Protein AF-A0A1G6LI74-F1 (afdb_monomer)

Secondary structure (DSSP, 8-state):
-PEEEEEEE---TTHHHHHHHHHHHHHTTEEEEEEEE-THHHHHHHHHHHHHHHHHTT-TTTTHHHHHHHHHHH-B-STT--BHHHHT--B-GGGHHHHHHHHTTTTS-HHHHHHHHHHHHHHHTHHHHHHHHHHHHHHHHHHHHHH---S-HHHHHHHHHHHHHHHHHHHHHHHHHHHTT-HHHHHHHHHHHHHHHHHHHHHH-----HHHHHHHHHHHHHHHHHHHHHHHHHHHHHHHHHHHHHHHHTTT-SB-SSPPP-

Solvent-accessible surface area (backbone atoms only — not comparable to full-atom values): 14166 Å² total; per-residue (Å²): 132,84,44,77,37,72,46,77,34,70,49,42,87,66,40,55,56,50,41,34,45,51,52,36,61,47,54,76,66,32,48,77,75,50,70,38,43,36,71,39,14,29,57,44,27,52,52,48,52,53,22,52,51,33,40,77,71,77,33,85,63,42,40,54,62,37,50,45,43,52,58,60,36,58,37,62,77,42,96,86,63,41,27,45,53,58,69,70,66,51,50,32,84,76,32,38,69,57,51,52,28,62,57,52,28,60,99,45,58,75,69,55,15,52,51,33,34,52,54,33,51,49,67,73,37,46,66,61,52,51,51,47,52,53,53,54,20,59,68,39,36,64,65,44,48,78,61,46,85,62,99,46,75,66,56,51,52,53,50,24,42,48,49,53,50,50,54,51,52,42,53,52,50,17,55,51,28,40,76,68,68,37,50,68,60,14,50,50,40,61,56,46,49,57,52,53,50,40,52,51,51,53,75,64,35,93,74,82,57,62,68,58,52,48,50,53,39,53,48,55,50,51,54,51,52,55,50,50,53,49,52,52,50,49,52,52,49,51,50,52,53,50,46,51,52,26,19,61,76,42,81,72,34,66,42,61,89,59,76,81,83,127

Foldseek 3Di:
DAAEDAEEEEDDPCSLLPLLQVLLVVLVRHQYDHFYYDDSSRVSSVLSVQLSVCCVVPNVCSSVCSNCVNVQQQDQDDPVSDGVVRVLQAFDPLCVLVCQLQCQLPPDDPLSSVVSNVVSLCVVCVVLVVVLLQVQLVVCLVLCCVLAVDPDPVVSSVVSSVLLVLLVVLQVVLVSCVVVVVPVVSVVSVVVSLVVQLVVSVVRHPDPPPVVSSVSSCVSNVSSVVSVVVSVVVSVVCSVVSNVVSCVVQVNDRGNNDDPDD

Sequence (262 aa):
MVEYCDLVMKGGITSGVIYPKLIARLASKYQFKNIGGTSAGAIAASACAAAQYGVHHGNPQAFDTLTKLPDLLSEKITADHRSKLFTLFQPAPSVRRHFAVLVSMLNKDPREAVQAVLGGLIRMYKTSVGIGILLGSLLLYPFIDALLPIAGEWKHVAISVGLVLLITGMTVLSVRSFARGKTVLALLLATALPLLVFTALIAATADSSFLRLGAYTVGTIAVTLLYQAAVCTAIVGFFARSLLRGLHGNHYGLCSGRTPDD

Organism: NCBI:txid187868

Mean predicted aligned error: 8.42 Å

pLDDT: mean 86.73, std 9.13, range [43.16, 97.19]

InterPro domains:
  IPR002641 Patatin-like phospholipase domain [PF01734] (7-54)
  IPR002641 Patatin-like phospholipase domain [PS51635] (7-154)

Structure (mmCIF, N/CA/C/O backbone):
data_AF-A0A1G6LI74-F1
#
_entry.id   AF-A0A1G6LI74-F1
#
loop_
_atom_site.group_PDB
_atom_site.id
_atom_site.type_symbol
_atom_site.label_atom_id
_atom_site.label_alt_id
_atom_site.label_comp_id
_atom_site.label_asym_id
_atom_site.label_entity_id
_atom_site.label_seq_id
_atom_site.pdbx_PDB_ins_code
_atom_site.Cartn_x
_atom_site.Cartn_y
_atom_site.Cartn_z
_atom_site.occupancy
_atom_site.B_iso_or_equiv
_atom_site.auth_seq_id
_atom_site.auth_comp_id
_atom_site.auth_asym_id
_atom_site.auth_atom_id
_atom_site.pdbx_PDB_model_num
ATOM 1 N N . MET A 1 1 ? -23.711 2.253 51.323 1.00 57.75 1 MET A N 1
ATOM 2 C CA . MET A 1 1 ? -24.780 2.522 50.338 1.00 57.75 1 MET A CA 1
ATOM 3 C C . MET A 1 1 ? -24.145 2.383 48.968 1.00 57.75 1 MET A C 1
ATOM 5 O O . MET A 1 1 ? -23.041 2.885 48.810 1.00 57.75 1 MET A O 1
ATOM 9 N N . VAL A 1 2 ? -24.746 1.646 48.036 1.00 75.75 2 VAL A N 1
ATOM 10 C CA . VAL A 1 2 ? -24.197 1.559 46.675 1.00 75.75 2 VAL A CA 1
ATOM 11 C C . VAL A 1 2 ? -24.664 2.793 45.908 1.00 75.75 2 VAL A C 1
ATOM 13 O O . VAL A 1 2 ? -25.863 3.059 45.867 1.00 75.75 2 VAL A O 1
ATOM 16 N N . GLU A 1 3 ? -23.731 3.569 45.363 1.00 92.88 3 GLU A N 1
ATOM 17 C CA . GLU A 1 3 ? -24.052 4.761 44.575 1.00 92.88 3 GLU A CA 1
ATOM 18 C C . GLU A 1 3 ? -24.424 4.358 43.145 1.00 92.88 3 GLU A C 1
ATOM 20 O O . GLU A 1 3 ? -23.740 3.547 42.512 1.00 92.88 3 GLU A O 1
ATOM 25 N N . TYR A 1 4 ? -25.517 4.922 42.632 1.00 94.94 4 TYR A N 1
ATOM 26 C CA . TYR A 1 4 ? -25.918 4.720 41.243 1.00 94.94 4 TYR A CA 1
ATOM 27 C C . TYR A 1 4 ? -25.169 5.678 40.317 1.00 94.94 4 TYR A C 1
ATOM 29 O O . TYR A 1 4 ? -24.955 6.841 40.657 1.00 94.94 4 TYR A O 1
ATOM 37 N N . CYS A 1 5 ? -24.800 5.194 39.133 1.00 95.81 5 CYS A N 1
ATOM 38 C CA . CYS A 1 5 ? -24.129 5.978 38.102 1.00 95.81 5 CYS A CA 1
ATOM 39 C C . CYS A 1 5 ? -24.854 5.846 36.761 1.00 95.81 5 CYS A C 1
ATOM 41 O O . CYS A 1 5 ? -25.164 4.741 36.309 1.00 95.81 5 CYS A O 1
ATOM 43 N N . ASP A 1 6 ? -25.061 6.986 36.110 1.00 96.44 6 ASP A N 1
ATOM 44 C CA . ASP A 1 6 ? -25.512 7.048 34.728 1.00 96.44 6 ASP A CA 1
ATOM 45 C C . ASP A 1 6 ? -24.300 7.272 33.819 1.00 96.44 6 ASP A C 1
ATOM 47 O O . ASP A 1 6 ? -23.533 8.221 34.002 1.00 96.44 6 ASP A O 1
ATOM 51 N N . LEU A 1 7 ? -24.105 6.378 32.849 1.00 95.81 7 LEU A N 1
ATOM 52 C CA . LEU A 1 7 ? -22.911 6.329 32.010 1.00 95.81 7 LEU A CA 1
ATOM 53 C C . LEU A 1 7 ? -23.265 6.568 30.539 1.00 95.81 7 LEU A C 1
ATOM 55 O O . LEU A 1 7 ? -23.911 5.739 29.900 1.00 95.81 7 LEU A O 1
ATOM 59 N N . VAL A 1 8 ? -22.769 7.672 29.976 1.00 95.06 8 VAL A N 1
ATOM 60 C CA . VAL A 1 8 ? -22.919 8.009 28.552 1.00 95.06 8 VAL A CA 1
ATOM 61 C C . VAL A 1 8 ? -21.556 7.998 27.860 1.00 95.06 8 VAL A C 1
ATOM 63 O O . VAL A 1 8 ? -20.632 8.699 28.268 1.00 95.06 8 VAL A O 1
ATOM 66 N N . MET A 1 9 ? -21.426 7.211 26.790 1.00 94.38 9 MET A N 1
ATOM 67 C CA . MET A 1 9 ? -20.162 6.959 26.092 1.00 94.38 9 MET A CA 1
ATOM 68 C C . MET A 1 9 ? -20.200 7.405 24.627 1.00 94.38 9 MET A C 1
ATOM 70 O O . MET A 1 9 ? -20.904 6.838 23.789 1.00 94.38 9 MET A O 1
ATOM 74 N N . LYS A 1 10 ? -19.386 8.405 24.282 1.00 93.19 10 LYS A N 1
ATOM 75 C CA . LYS A 1 10 ? -19.270 8.896 22.904 1.00 93.19 10 LYS A CA 1
ATOM 76 C C . LYS A 1 10 ? -18.465 7.929 22.027 1.00 93.19 10 LYS A C 1
ATOM 78 O O . LYS A 1 10 ? -17.418 7.417 22.413 1.00 93.19 10 LYS A O 1
ATOM 83 N N . GLY A 1 11 ? -18.909 7.742 20.793 1.00 87.31 11 GLY A N 1
ATOM 84 C CA . GLY A 1 11 ? -18.149 7.022 19.780 1.00 87.31 11 GLY A CA 1
ATOM 85 C C . GLY A 1 11 ? -16.802 7.666 19.462 1.00 87.31 11 GLY A C 1
ATOM 86 O O . GLY A 1 11 ? -16.686 8.885 19.336 1.00 87.31 11 GLY A O 1
ATOM 87 N N . GLY A 1 12 ? -15.790 6.822 19.293 1.00 83.69 12 GLY A N 1
ATOM 88 C CA . GLY A 1 12 ? -14.452 7.199 18.856 1.00 83.69 12 GLY A CA 1
ATOM 89 C C . GLY A 1 12 ? -13.622 5.953 18.564 1.00 83.69 12 GLY A C 1
ATOM 90 O O . GLY A 1 12 ? -13.891 4.887 19.117 1.00 83.69 12 GLY A O 1
ATOM 91 N N . ILE A 1 13 ? -12.621 6.081 17.688 1.00 76.44 13 ILE A N 1
ATOM 92 C CA . ILE A 1 13 ? -11.781 4.951 17.251 1.00 76.44 13 ILE A CA 1
ATOM 93 C C . ILE A 1 13 ? -11.057 4.326 18.451 1.00 76.44 13 ILE A C 1
ATOM 95 O O . ILE A 1 13 ? -11.101 3.117 18.655 1.00 76.44 13 ILE A O 1
ATOM 99 N N . THR A 1 14 ? -10.435 5.155 19.288 1.00 78.25 14 THR A N 1
ATOM 100 C CA . THR A 1 14 ? -9.721 4.707 20.493 1.00 78.25 14 THR A CA 1
ATOM 101 C C . THR A 1 14 ? -10.671 4.320 21.625 1.00 78.25 14 THR A C 1
ATOM 103 O O . THR A 1 14 ? -10.335 3.473 22.452 1.00 78.25 14 THR A O 1
ATOM 106 N N . SER A 1 15 ? -11.885 4.877 21.640 1.00 81.00 15 SER A N 1
ATOM 107 C CA . SER A 1 15 ? -12.878 4.643 22.687 1.00 81.00 15 SER A CA 1
ATOM 108 C C . SER A 1 15 ? -13.276 3.171 22.821 1.00 81.00 15 SER A C 1
ATOM 110 O O . SER A 1 15 ? -13.468 2.693 23.937 1.00 81.00 15 SER A O 1
ATOM 112 N N . GLY A 1 16 ? -13.322 2.425 21.709 1.00 76.00 16 GLY A N 1
ATOM 113 C CA . GLY A 1 16 ? -13.643 0.991 21.718 1.00 76.00 16 GLY A CA 1
ATOM 114 C C . GLY A 1 16 ? -12.647 0.124 22.501 1.00 76.00 16 GLY A C 1
ATOM 115 O O . GLY A 1 16 ? -13.018 -0.939 22.988 1.00 76.00 16 GLY A O 1
ATOM 116 N N . VAL A 1 17 ? -11.404 0.589 22.671 1.00 80.94 17 VAL A N 1
ATOM 117 C CA . VAL A 1 17 ? -10.361 -0.115 23.440 1.00 80.94 17 VAL A CA 1
ATOM 118 C C . VAL A 1 17 ? -10.323 0.353 24.897 1.00 80.94 17 VAL A C 1
ATOM 120 O O . VAL A 1 17 ? -10.047 -0.438 25.796 1.00 80.94 17 VAL A O 1
ATOM 123 N N . ILE A 1 18 ? -10.610 1.632 25.148 1.00 87.75 18 ILE A N 1
ATOM 124 C CA . ILE A 1 18 ? -10.503 2.234 26.485 1.00 87.75 18 ILE A CA 1
ATOM 125 C C . ILE A 1 18 ? -11.730 1.935 27.354 1.00 87.75 18 ILE A C 1
ATOM 127 O O . ILE A 1 18 ? -11.586 1.658 28.548 1.00 87.75 18 ILE A O 1
ATOM 131 N N . TYR A 1 19 ? -12.935 1.962 26.776 1.00 92.75 19 TYR A N 1
ATOM 132 C CA . TYR A 1 19 ? -14.168 1.819 27.548 1.00 92.75 19 TYR A CA 1
ATOM 133 C C . TYR A 1 19 ? -14.297 0.517 28.340 1.00 92.75 19 TYR A C 1
ATOM 135 O O . TYR A 1 19 ? -14.718 0.615 29.489 1.00 92.75 19 TYR A O 1
ATOM 143 N N . PRO A 1 20 ? -13.893 -0.668 27.846 1.00 91.81 20 PRO A N 1
ATOM 144 C CA . PRO A 1 20 ? -14.002 -1.898 28.632 1.00 91.81 20 PRO A CA 1
ATOM 145 C C . PRO A 1 20 ? -13.295 -1.823 30.000 1.00 91.81 20 PRO A C 1
ATOM 147 O O . PRO A 1 20 ? -13.898 -2.154 31.022 1.00 91.81 20 PRO A O 1
ATOM 150 N N . LYS A 1 21 ? -12.060 -1.295 30.052 1.00 92.12 21 LYS A N 1
ATOM 151 C CA . LYS A 1 21 ? -11.313 -1.110 31.314 1.00 92.12 21 LYS A CA 1
ATOM 152 C C . LYS A 1 21 ? -11.899 0.013 32.177 1.00 92.12 21 LYS A C 1
ATOM 154 O O . LYS A 1 21 ? -11.950 -0.126 33.398 1.00 92.12 21 LYS A O 1
ATOM 159 N N . LEU A 1 22 ? -12.371 1.103 31.563 1.00 93.62 22 LEU A N 1
ATOM 160 C CA . LEU A 1 22 ? -13.034 2.197 32.284 1.00 93.62 22 LEU A CA 1
ATOM 161 C C . LEU A 1 22 ? -14.321 1.721 32.971 1.00 93.62 22 LEU A C 1
ATOM 163 O O . LEU A 1 22 ? -14.511 1.985 34.156 1.00 93.62 22 LEU A O 1
ATOM 167 N N . ILE A 1 23 ? -15.173 0.998 32.240 1.00 95.25 23 ILE A N 1
ATOM 168 C CA . ILE A 1 23 ? -16.426 0.433 32.745 1.00 95.25 23 ILE A CA 1
ATOM 169 C C . ILE A 1 23 ? -16.140 -0.461 33.951 1.00 95.25 23 ILE A C 1
ATOM 171 O O . ILE A 1 2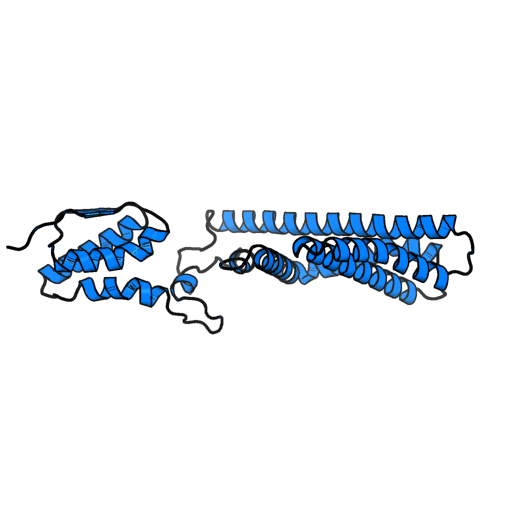3 ? -16.731 -0.254 35.007 1.00 95.25 23 ILE A O 1
ATOM 175 N N . ALA A 1 24 ? -15.196 -1.400 33.831 1.00 93.69 24 ALA A N 1
ATOM 176 C CA . ALA A 1 24 ? -14.870 -2.309 34.927 1.00 93.69 24 ALA A CA 1
ATOM 177 C C . ALA A 1 24 ? -14.325 -1.570 36.163 1.00 93.69 24 ALA A C 1
ATOM 179 O O . ALA A 1 24 ? -14.647 -1.919 37.299 1.00 93.69 24 ALA A O 1
ATOM 180 N N . ARG A 1 25 ? -13.542 -0.500 35.962 1.00 94.00 25 ARG A N 1
ATOM 181 C CA . ARG A 1 25 ? -13.048 0.336 37.065 1.00 94.00 25 ARG A CA 1
ATOM 182 C C . ARG A 1 25 ? -14.164 1.117 37.757 1.00 94.00 25 ARG A C 1
ATOM 184 O O . ARG A 1 25 ? -14.123 1.274 38.972 1.00 94.00 25 ARG A O 1
ATOM 191 N N . LEU A 1 26 ? -15.132 1.625 37.002 1.00 94.56 26 LEU A N 1
ATOM 192 C CA . LEU A 1 26 ? -16.287 2.333 37.553 1.00 94.56 26 LEU A CA 1
ATOM 193 C C . LEU A 1 26 ? -17.249 1.368 38.266 1.00 94.56 26 LEU A C 1
ATOM 195 O O . LEU A 1 26 ? -17.749 1.703 39.339 1.00 94.56 26 LEU A O 1
ATOM 199 N N . ALA A 1 27 ? -17.413 0.148 37.747 1.00 94.19 27 ALA A N 1
ATOM 200 C CA . ALA A 1 27 ? -18.225 -0.908 38.356 1.00 94.19 27 ALA A CA 1
ATOM 201 C C . ALA A 1 27 ? -17.744 -1.310 39.763 1.00 94.19 27 ALA A C 1
ATOM 203 O O . ALA A 1 27 ? -18.529 -1.795 40.571 1.00 94.19 27 ALA A O 1
ATOM 204 N N . SER A 1 28 ? -16.467 -1.074 40.098 1.00 91.75 28 SER A N 1
ATOM 205 C CA . SER A 1 28 ? -15.948 -1.346 41.447 1.00 91.75 28 SER A CA 1
ATOM 206 C C . SER A 1 28 ? -16.442 -0.352 42.508 1.00 91.75 28 SER A C 1
ATOM 208 O O . SER A 1 28 ? -16.129 -0.521 43.684 1.00 91.75 28 SER A O 1
ATOM 210 N N . LYS A 1 29 ? -17.111 0.733 42.101 1.00 92.88 29 LYS A N 1
ATOM 211 C CA . LYS A 1 29 ? -17.611 1.793 42.992 1.00 92.88 29 LYS A CA 1
ATOM 212 C C . LYS A 1 29 ? -19.100 2.070 42.809 1.00 92.88 29 LYS A C 1
ATOM 214 O O . LYS A 1 29 ? -19.764 2.414 43.782 1.00 92.88 29 LYS A O 1
ATOM 219 N N . TYR A 1 30 ? -19.605 1.918 41.588 1.00 94.12 30 TYR A N 1
ATOM 220 C CA . TYR A 1 30 ? -20.956 2.307 41.211 1.00 94.12 30 TYR A CA 1
ATOM 221 C C . TYR A 1 30 ? -21.758 1.129 40.665 1.00 94.12 30 TYR A C 1
ATOM 223 O O . TYR A 1 30 ? -21.207 0.248 40.007 1.00 94.12 30 TYR A O 1
ATOM 231 N N . GLN A 1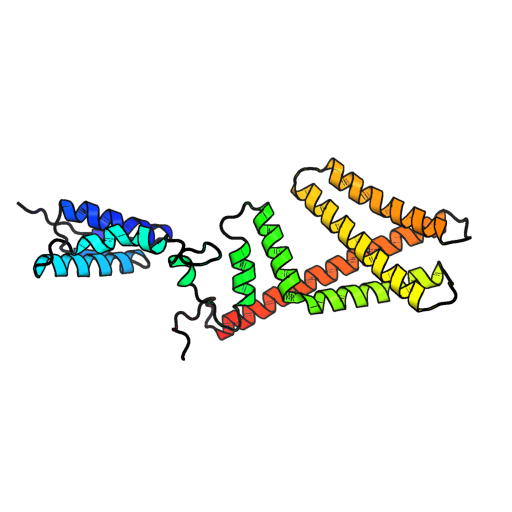 31 ? -23.075 1.167 40.869 1.00 93.94 31 GLN A N 1
ATOM 232 C CA . GLN A 1 31 ? -24.018 0.369 40.083 1.00 93.94 31 GLN A CA 1
ATOM 233 C C . GLN A 1 31 ? -24.576 1.212 38.943 1.00 93.94 31 GLN A C 1
ATOM 235 O O . GLN A 1 31 ? -25.101 2.306 39.164 1.00 93.94 31 GLN A O 1
ATOM 240 N N . PHE A 1 32 ? -24.472 0.712 37.717 1.00 96.19 32 PHE A N 1
ATOM 241 C CA . PHE A 1 32 ? -24.974 1.446 36.564 1.00 96.19 32 PHE A CA 1
ATOM 242 C C . PHE A 1 32 ? -26.492 1.334 36.455 1.00 96.19 32 PHE A C 1
ATOM 244 O O . PHE A 1 32 ? -27.043 0.240 36.583 1.00 96.19 32 PHE A O 1
ATOM 251 N N . LYS A 1 33 ? -27.162 2.461 36.195 1.00 93.56 33 LYS A N 1
ATOM 252 C CA . LYS A 1 33 ? -28.623 2.512 36.041 1.00 93.56 33 LYS A CA 1
ATOM 253 C C . LYS A 1 33 ? -29.027 2.890 34.622 1.00 93.56 33 LYS A C 1
ATOM 255 O O . LYS A 1 33 ? -29.657 2.083 33.944 1.00 93.56 33 LYS A O 1
ATOM 260 N N . ASN A 1 34 ? -28.626 4.071 34.153 1.00 96.12 34 ASN A N 1
ATOM 261 C CA . ASN A 1 34 ? -28.847 4.484 32.769 1.00 96.12 34 ASN A CA 1
ATOM 262 C C . ASN A 1 34 ? -27.533 4.394 31.984 1.00 96.12 34 ASN A C 1
ATOM 264 O O . ASN A 1 34 ? -26.533 5.003 32.358 1.00 96.12 34 ASN A O 1
ATOM 268 N N . ILE A 1 35 ? -27.523 3.627 30.891 1.00 97.19 35 ILE A N 1
ATOM 269 C CA . ILE A 1 35 ? -26.323 3.383 30.082 1.00 97.19 35 ILE A CA 1
ATOM 270 C C . ILE A 1 35 ? -26.631 3.750 28.632 1.00 97.19 35 ILE A C 1
ATOM 272 O O . ILE A 1 35 ? -27.572 3.226 28.040 1.00 97.19 35 ILE A O 1
ATOM 276 N N . GLY A 1 36 ? -25.828 4.634 28.047 1.00 95.56 36 GLY A N 1
ATOM 277 C CA . GLY A 1 36 ? -25.988 5.072 26.664 1.00 95.56 36 GLY A CA 1
ATOM 278 C C . GLY A 1 36 ? -24.657 5.163 25.932 1.00 95.56 36 GLY A C 1
ATOM 279 O O . GLY A 1 36 ? -23.608 5.399 26.532 1.00 95.56 36 GLY A O 1
ATOM 280 N N . GLY A 1 37 ? -24.683 5.016 24.610 1.00 94.69 37 GLY A N 1
ATOM 281 C CA . GLY A 1 37 ? -23.498 5.281 23.808 1.00 94.69 37 GLY A CA 1
ATOM 282 C C . GLY A 1 37 ? -23.749 5.380 22.312 1.00 94.69 37 GLY A C 1
ATOM 283 O O . GLY A 1 37 ? -24.809 5.007 21.820 1.00 94.69 37 GLY A O 1
ATOM 284 N N . THR A 1 38 ? -22.757 5.897 21.583 1.00 93.94 38 THR A N 1
ATOM 285 C CA . THR A 1 38 ? -22.814 6.083 20.122 1.00 93.94 38 THR A CA 1
ATOM 286 C C . THR A 1 38 ? -21.659 5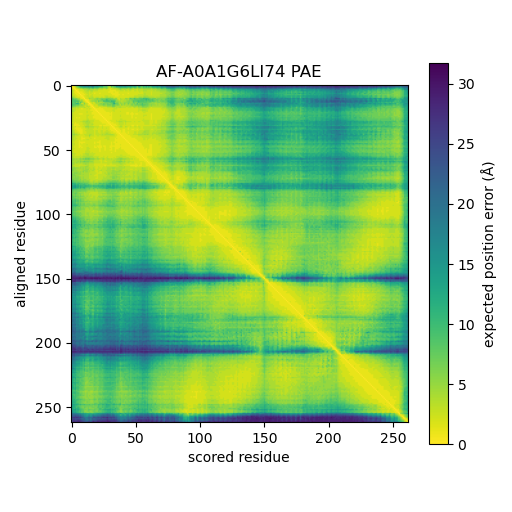.357 19.425 1.00 93.94 38 THR A C 1
ATOM 288 O O . THR A 1 38 ? -20.541 5.348 19.932 1.00 93.94 38 THR A O 1
ATOM 291 N N . SER A 1 39 ? -21.893 4.730 18.263 1.00 90.50 39 SER A N 1
ATOM 292 C CA . SER A 1 39 ? -20.867 3.986 17.494 1.00 90.50 39 SER A CA 1
ATOM 293 C C . SER A 1 39 ? -20.068 2.992 18.371 1.00 90.50 39 SER A C 1
ATOM 295 O O . SER A 1 39 ? -20.674 2.145 19.021 1.00 90.50 39 SER A O 1
ATOM 297 N N . ALA A 1 40 ? -18.736 3.097 18.468 1.00 88.06 40 ALA A N 1
ATOM 298 C CA . ALA A 1 40 ? -17.919 2.261 19.360 1.00 88.06 40 ALA A CA 1
ATOM 299 C C . ALA A 1 40 ? -18.342 2.348 20.844 1.00 88.06 40 ALA A C 1
ATOM 301 O O . ALA A 1 40 ? -18.239 1.371 21.583 1.00 88.06 40 ALA A O 1
ATOM 302 N N . GLY A 1 41 ? -18.869 3.499 21.273 1.00 90.56 41 GLY A N 1
ATOM 303 C CA . GLY A 1 41 ? -19.452 3.677 22.601 1.00 90.56 41 GLY A CA 1
ATOM 304 C C . GLY A 1 41 ? -20.764 2.917 22.790 1.00 90.56 41 GLY A C 1
ATOM 305 O O . GLY A 1 41 ? -21.038 2.481 23.899 1.00 90.56 41 GLY A O 1
ATOM 306 N N . ALA A 1 42 ? -21.548 2.687 21.729 1.00 92.62 42 ALA A N 1
ATOM 307 C CA . ALA A 1 42 ? -22.767 1.874 21.796 1.00 92.62 42 ALA A CA 1
ATOM 308 C C . ALA A 1 42 ? -22.446 0.387 22.021 1.00 92.62 42 ALA A C 1
ATOM 310 O O . ALA A 1 42 ? -23.130 -0.292 22.787 1.00 92.62 42 ALA A O 1
ATOM 311 N N . ILE A 1 43 ? -21.361 -0.104 21.411 1.00 89.75 43 ILE A N 1
ATOM 312 C CA . ILE A 1 43 ? -20.848 -1.462 21.649 1.00 89.75 43 ILE A CA 1
ATOM 313 C C . ILE A 1 43 ? -20.441 -1.605 23.122 1.00 89.75 43 ILE A C 1
ATOM 315 O O . ILE A 1 43 ? -20.883 -2.529 23.803 1.00 89.75 43 ILE A O 1
ATOM 319 N N . ALA A 1 44 ? -19.661 -0.649 23.637 1.00 92.31 44 ALA A N 1
ATOM 320 C CA . ALA A 1 44 ? -19.254 -0.635 25.040 1.00 92.31 44 ALA A CA 1
ATOM 321 C C . ALA A 1 44 ? -20.447 -0.492 26.006 1.00 92.31 44 ALA A C 1
ATOM 323 O O . ALA A 1 44 ? -20.482 -1.168 27.030 1.00 92.31 44 ALA A O 1
ATOM 324 N N . ALA A 1 45 ? -21.442 0.336 25.667 1.00 94.75 45 ALA A N 1
ATOM 325 C CA . ALA A 1 45 ? -22.682 0.504 26.429 1.00 94.75 45 ALA A CA 1
ATOM 326 C C . ALA A 1 45 ? -23.473 -0.801 26.520 1.00 94.75 45 ALA A C 1
ATOM 328 O O . ALA A 1 45 ? -23.881 -1.194 27.609 1.00 94.75 45 ALA A O 1
ATOM 329 N N . SER A 1 46 ? -23.620 -1.507 25.398 1.00 94.31 46 SER A N 1
ATOM 330 C CA . SER A 1 46 ? -24.305 -2.804 25.348 1.00 94.31 46 SER A CA 1
ATOM 331 C C . SER A 1 46 ? -23.596 -3.836 26.227 1.00 94.31 46 SER A C 1
ATOM 333 O O . SER A 1 46 ? -24.232 -4.547 27.002 1.00 94.31 46 SER A O 1
ATOM 335 N N . ALA A 1 47 ? -22.262 -3.871 26.166 1.00 93.50 47 ALA A N 1
ATOM 336 C CA . ALA A 1 47 ? -21.455 -4.773 26.977 1.00 93.50 47 ALA A CA 1
ATOM 337 C C . ALA A 1 47 ? -21.516 -4.421 28.480 1.00 93.50 47 ALA A C 1
ATOM 339 O O . ALA A 1 47 ? -21.621 -5.316 29.317 1.00 93.50 47 ALA A O 1
ATOM 340 N N . CYS A 1 48 ? -21.522 -3.126 28.822 1.00 95.38 48 CYS A N 1
ATOM 341 C CA . CYS A 1 48 ? -21.730 -2.628 30.185 1.00 95.38 48 CYS A CA 1
ATOM 342 C C . CYS A 1 48 ? -23.099 -3.047 30.738 1.00 95.38 48 CYS A C 1
ATOM 344 O O . CYS A 1 48 ? -23.178 -3.587 31.838 1.00 95.38 48 CYS A O 1
ATOM 346 N N . ALA A 1 49 ? -24.167 -2.855 29.957 1.00 95.75 49 ALA A N 1
ATOM 347 C CA . ALA A 1 49 ? -25.523 -3.221 30.350 1.00 95.75 49 ALA A CA 1
ATOM 348 C C . ALA A 1 49 ? -25.662 -4.732 30.576 1.00 95.75 49 ALA A C 1
ATOM 350 O O . ALA A 1 49 ? -26.231 -5.150 31.583 1.00 95.75 49 ALA A O 1
ATOM 351 N N . ALA A 1 50 ? -25.078 -5.552 29.696 1.00 95.31 50 ALA A N 1
ATOM 352 C CA . ALA A 1 50 ? -25.049 -7.003 29.863 1.00 95.31 50 ALA A CA 1
ATOM 353 C C . ALA A 1 50 ? -24.291 -7.430 31.135 1.00 95.31 50 ALA A C 1
ATOM 355 O O . ALA A 1 50 ? -24.761 -8.297 31.872 1.00 95.31 50 ALA A O 1
ATOM 356 N N . ALA A 1 51 ? -23.150 -6.798 31.430 1.00 95.56 51 ALA A N 1
ATOM 357 C CA . ALA A 1 51 ? -22.390 -7.076 32.647 1.00 95.56 51 ALA A CA 1
ATOM 358 C C . ALA A 1 51 ? -23.156 -6.653 33.914 1.00 95.56 51 ALA A C 1
ATOM 360 O O . ALA A 1 51 ? -23.272 -7.441 34.851 1.00 95.56 51 ALA A O 1
ATOM 361 N N . GLN A 1 52 ? -23.752 -5.456 33.924 1.00 95.62 52 GLN A N 1
ATOM 362 C CA . GLN A 1 52 ? -24.576 -4.974 35.037 1.00 95.62 52 GLN A CA 1
ATOM 363 C C . GLN A 1 52 ? -25.788 -5.885 35.274 1.00 95.62 52 GLN A C 1
ATOM 365 O O . GLN A 1 52 ? -26.088 -6.234 36.416 1.00 95.62 52 GLN A O 1
ATOM 370 N N . TYR A 1 53 ? -26.448 -6.328 34.201 1.00 95.25 53 TYR A N 1
ATOM 371 C CA . TYR A 1 53 ? -27.521 -7.315 34.275 1.00 95.25 53 TYR A CA 1
ATOM 372 C C . TYR A 1 53 ? -27.033 -8.620 34.917 1.00 95.25 53 TYR A C 1
ATOM 374 O O . TYR A 1 53 ? -27.682 -9.124 35.832 1.00 95.25 53 TYR A O 1
ATOM 382 N N . GLY A 1 54 ? -25.862 -9.124 34.515 1.00 94.62 54 GLY A N 1
ATOM 383 C CA . GLY A 1 54 ? -25.239 -10.302 35.122 1.00 94.62 54 GLY A CA 1
ATOM 384 C C . GLY A 1 54 ? -24.997 -10.150 36.626 1.00 94.62 54 GLY A C 1
ATOM 385 O O . GLY A 1 54 ? -25.328 -11.060 37.385 1.00 94.62 54 GLY A O 1
ATOM 386 N N . VAL A 1 55 ? -24.511 -8.987 37.075 1.00 93.56 55 VAL A N 1
ATOM 387 C CA . VAL A 1 55 ? -24.345 -8.690 38.511 1.00 93.56 55 VAL A CA 1
ATOM 388 C C . VAL A 1 55 ? -25.679 -8.768 39.252 1.00 93.56 55 VAL A C 1
ATOM 390 O O . VAL A 1 55 ? -25.753 -9.405 40.303 1.00 93.56 55 VAL A O 1
ATOM 393 N N . HIS A 1 56 ? -26.749 -8.198 38.691 1.00 92.81 56 HIS A N 1
ATOM 394 C CA . HIS A 1 56 ? -28.086 -8.274 39.293 1.00 92.81 56 HIS A CA 1
ATOM 395 C C . HIS A 1 56 ? -28.664 -9.695 39.346 1.00 92.81 56 HIS A C 1
ATOM 397 O O . HIS A 1 56 ? -29.526 -9.961 40.178 1.00 92.81 56 HIS A O 1
ATOM 403 N N . HIS A 1 57 ? -28.173 -10.608 38.505 1.00 95.44 57 HIS A N 1
ATOM 404 C CA . HIS A 1 57 ? -28.628 -11.999 38.426 1.00 95.44 57 HIS A CA 1
ATOM 405 C C . HIS A 1 57 ? -27.626 -12.988 39.046 1.00 95.44 57 HIS A C 1
ATOM 407 O O . HIS A 1 57 ? -27.628 -14.171 38.715 1.00 95.44 57 HIS A O 1
ATOM 413 N N . GLY A 1 58 ? -26.772 -12.519 39.962 1.00 94.06 58 GLY A N 1
ATOM 414 C CA . GLY A 1 58 ? -25.918 -13.384 40.782 1.00 94.06 58 GLY A CA 1
ATOM 415 C C . GLY A 1 58 ? -24.529 -13.680 40.210 1.00 94.06 58 GLY A C 1
ATOM 416 O O . GLY A 1 58 ? -23.828 -14.525 40.761 1.00 94.06 58 GLY A O 1
ATOM 417 N N . ASN A 1 59 ? -24.094 -12.985 39.153 1.00 93.88 59 ASN A N 1
ATOM 418 C CA . ASN A 1 59 ? -22.719 -13.057 38.652 1.00 93.88 59 ASN A CA 1
ATOM 419 C C . ASN A 1 59 ? -21.910 -11.807 39.064 1.00 93.88 59 ASN A C 1
ATOM 421 O O . ASN A 1 59 ? -21.837 -10.845 38.293 1.00 93.88 59 ASN A O 1
ATOM 425 N N . PRO A 1 60 ? -21.254 -11.799 40.241 1.00 89.12 60 PRO A N 1
ATOM 426 C CA . PRO A 1 60 ? -20.496 -10.638 40.713 1.00 89.12 60 PRO A CA 1
ATOM 427 C C . PRO A 1 60 ? -19.263 -10.318 39.850 1.00 89.12 60 PRO A C 1
ATOM 429 O O . PRO A 1 60 ? -18.760 -9.201 39.901 1.00 89.12 60 PRO A O 1
ATOM 432 N N . GLN A 1 61 ? -18.790 -11.272 39.041 1.00 91.62 61 GLN A N 1
ATOM 433 C CA . GLN A 1 61 ? -17.610 -11.141 38.176 1.00 91.62 61 GLN A CA 1
ATOM 434 C C . GLN A 1 61 ? -17.970 -10.786 36.725 1.00 91.62 61 GLN A C 1
ATOM 436 O O . GLN A 1 61 ? -17.119 -10.842 35.839 1.00 91.62 61 GLN A O 1
ATOM 441 N N . ALA A 1 62 ? -19.219 -10.403 36.440 1.00 92.81 62 ALA A N 1
ATOM 442 C CA . ALA A 1 62 ? -19.674 -10.152 35.071 1.00 92.81 62 ALA A CA 1
ATOM 443 C C . ALA A 1 62 ? -18.856 -9.070 34.325 1.00 92.81 62 ALA A C 1
ATOM 445 O O . ALA A 1 62 ? -18.754 -9.105 33.098 1.00 92.81 62 ALA A O 1
ATOM 446 N N . PHE A 1 63 ? -18.222 -8.144 35.053 1.00 93.81 63 PHE A N 1
ATOM 447 C CA . PHE A 1 63 ? -17.343 -7.115 34.488 1.00 93.81 63 PHE A CA 1
ATOM 448 C C . PHE A 1 63 ? -15.912 -7.600 34.181 1.00 93.81 63 PHE A C 1
ATOM 450 O O . PHE A 1 63 ? -15.212 -6.951 33.402 1.00 93.81 63 PHE A O 1
ATOM 457 N N . ASP A 1 64 ? -15.471 -8.745 34.711 1.00 91.56 64 ASP A N 1
ATOM 458 C CA . ASP A 1 64 ? -14.091 -9.233 34.549 1.00 91.56 64 ASP A CA 1
ATOM 459 C C . ASP A 1 64 ? -13.746 -9.528 33.086 1.00 91.56 64 ASP A C 1
ATOM 461 O O . ASP A 1 64 ? -12.624 -9.278 32.634 1.00 91.56 64 ASP A O 1
ATOM 465 N N . THR A 1 65 ? -14.721 -10.011 32.314 1.00 85.12 65 THR A N 1
ATOM 466 C CA . THR A 1 65 ? -14.563 -10.236 30.872 1.00 85.12 65 THR A CA 1
ATOM 467 C C . THR A 1 65 ? -14.288 -8.929 30.125 1.00 85.12 65 THR A C 1
ATOM 469 O O . THR A 1 65 ? -13.463 -8.909 29.210 1.00 85.12 65 THR A O 1
ATOM 472 N N . LEU A 1 66 ? -14.914 -7.818 30.537 1.00 87.31 66 LEU A N 1
ATOM 473 C CA . LEU A 1 66 ? -14.670 -6.502 29.937 1.00 87.31 66 LEU A CA 1
ATOM 474 C C . LEU A 1 66 ? -13.257 -6.006 30.244 1.00 87.31 66 LEU A C 1
ATOM 476 O O . LEU A 1 66 ? -12.591 -5.476 29.355 1.00 87.31 66 LEU A O 1
ATOM 480 N N . THR A 1 67 ? -12.758 -6.249 31.457 1.00 88.06 67 THR A N 1
ATOM 481 C CA . THR A 1 67 ? -11.378 -5.908 31.839 1.00 88.06 67 THR A CA 1
ATOM 482 C C . THR A 1 67 ? -10.350 -6.578 30.927 1.00 88.06 67 THR A C 1
ATOM 484 O O . THR A 1 67 ? -9.380 -5.937 30.517 1.00 88.06 67 THR A O 1
ATOM 487 N N . LYS A 1 68 ? -10.582 -7.852 30.583 1.00 88.75 68 LYS A N 1
ATOM 488 C CA . LYS A 1 68 ? -9.675 -8.680 29.771 1.00 88.75 68 LYS A CA 1
ATOM 489 C C . LYS A 1 68 ? -9.779 -8.405 28.269 1.00 88.75 68 LYS A C 1
ATOM 491 O O . LYS A 1 68 ? -8.885 -8.786 27.518 1.00 88.75 68 LYS A O 1
ATOM 496 N N . LEU A 1 69 ? -10.848 -7.753 27.809 1.00 86.56 69 LEU A N 1
ATOM 497 C CA . LEU A 1 69 ? -11.138 -7.604 26.382 1.00 86.56 69 LEU A CA 1
ATOM 498 C C . LEU A 1 69 ? -10.017 -6.905 25.583 1.00 86.56 69 LEU A C 1
ATOM 500 O O . LEU A 1 69 ? -9.649 -7.432 24.533 1.00 86.56 69 LEU A O 1
ATOM 504 N N . PRO A 1 70 ? -9.419 -5.780 26.033 1.00 86.31 70 PRO A N 1
ATOM 505 C CA . PRO A 1 70 ? -8.309 -5.161 25.302 1.00 86.31 70 PRO A CA 1
ATOM 506 C C . PRO A 1 70 ? -7.083 -6.073 25.182 1.00 86.31 70 PRO A C 1
ATOM 508 O O . PRO A 1 70 ? -6.407 -6.077 24.152 1.00 86.31 70 PRO A O 1
ATOM 511 N N . ASP A 1 71 ? -6.818 -6.874 26.213 1.00 88.88 71 ASP A N 1
ATOM 512 C CA . ASP A 1 71 ? -5.678 -7.789 26.243 1.00 88.88 71 ASP A CA 1
ATOM 513 C C . ASP A 1 71 ? -5.928 -8.957 25.268 1.00 88.88 71 ASP A C 1
ATOM 515 O O . ASP A 1 71 ? -5.088 -9.246 24.418 1.00 88.88 71 ASP A 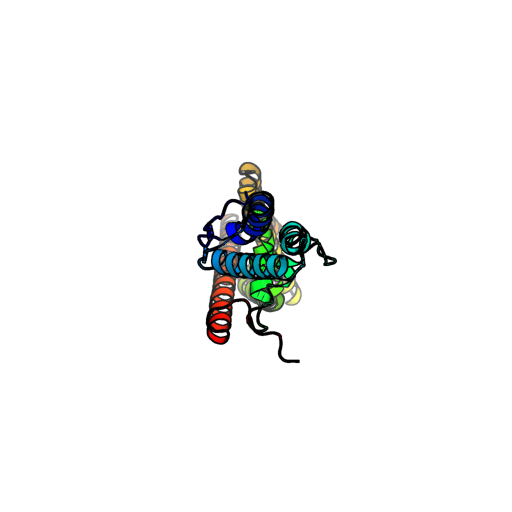O 1
ATOM 519 N N . LEU A 1 72 ? -7.146 -9.516 25.259 1.00 88.19 72 LEU A N 1
ATOM 520 C CA . LEU A 1 72 ? -7.578 -10.531 24.286 1.00 88.19 72 LEU A CA 1
ATOM 521 C C . LEU A 1 72 ? -7.516 -10.034 22.833 1.00 88.19 72 LEU A C 1
ATOM 523 O O . LEU A 1 72 ? -7.158 -10.781 21.928 1.00 88.19 72 LEU A O 1
ATOM 527 N N . LEU A 1 73 ? -7.901 -8.781 22.582 1.00 87.75 73 LEU A N 1
ATOM 528 C CA . LEU A 1 73 ? -7.901 -8.199 21.236 1.00 87.75 73 LEU A CA 1
ATOM 529 C C . LEU A 1 73 ? -6.490 -7.842 20.743 1.00 87.75 73 LEU A C 1
ATOM 531 O O . LEU A 1 73 ? -6.251 -7.836 19.531 1.00 87.75 73 LEU A O 1
ATOM 535 N N . SER A 1 74 ? -5.567 -7.545 21.659 1.00 88.69 74 SER A N 1
ATOM 536 C CA . SER A 1 74 ? -4.169 -7.221 21.344 1.00 88.69 74 SER A CA 1
ATOM 537 C C . SER A 1 74 ? -3.261 -8.449 21.242 1.00 88.69 74 SER A C 1
ATOM 539 O O . SER A 1 74 ? -2.180 -8.348 20.655 1.00 88.69 74 SER A O 1
ATOM 541 N N . GLU A 1 75 ? -3.716 -9.607 21.727 1.00 91.94 75 GLU A N 1
ATOM 542 C CA . GLU A 1 75 ? -3.016 -10.887 21.628 1.00 91.94 75 GLU A CA 1
ATOM 543 C C . GLU A 1 75 ? -2.606 -11.200 20.181 1.00 91.94 75 GLU A C 1
ATOM 545 O O . GLU A 1 75 ? -3.421 -11.143 19.257 1.00 91.94 75 GLU A O 1
ATOM 550 N N . LYS A 1 76 ? -1.326 -11.528 19.974 1.00 92.50 76 LYS A N 1
ATOM 551 C CA . LYS A 1 76 ? -0.763 -11.880 18.664 1.00 92.50 76 LYS A CA 1
ATOM 552 C C . LYS A 1 76 ? -0.984 -13.367 18.398 1.00 92.50 76 LYS A C 1
ATOM 554 O O . LYS A 1 76 ? -0.251 -14.192 18.926 1.00 92.50 76 LYS A O 1
ATOM 559 N N . ILE A 1 77 ? -1.970 -13.691 17.563 1.00 89.81 77 ILE A N 1
ATOM 560 C CA . ILE A 1 77 ? -2.446 -15.074 17.370 1.00 89.81 77 ILE A CA 1
ATOM 561 C C . ILE A 1 77 ? -2.018 -15.712 16.041 1.00 89.81 77 ILE A C 1
ATOM 563 O O . ILE A 1 77 ? -2.299 -16.880 15.797 1.00 89.81 77 ILE A O 1
ATOM 567 N N . THR A 1 78 ? -1.377 -14.957 15.147 1.00 84.88 78 THR A N 1
ATOM 568 C CA . THR A 1 78 ? -0.948 -15.461 13.828 1.00 84.88 78 THR A CA 1
ATOM 569 C C . THR A 1 78 ? 0.571 -15.581 13.745 1.00 84.88 78 THR A C 1
ATOM 571 O O . THR A 1 78 ? 1.287 -14.843 14.424 1.00 84.88 78 THR A O 1
ATOM 574 N N . ALA A 1 79 ? 1.062 -16.458 12.860 1.00 81.00 79 ALA A N 1
ATOM 575 C CA . ALA A 1 79 ? 2.492 -16.607 12.570 1.00 81.00 79 ALA A CA 1
ATOM 576 C C . ALA A 1 79 ? 3.146 -15.285 12.119 1.00 81.00 79 ALA A C 1
ATOM 578 O O . ALA A 1 79 ? 4.281 -15.000 12.482 1.00 81.00 79 ALA A O 1
ATOM 579 N N . ASP A 1 80 ? 2.391 -14.426 11.424 1.00 80.81 80 ASP A N 1
ATOM 580 C CA . ASP A 1 80 ? 2.824 -13.090 10.991 1.00 80.81 80 ASP A CA 1
ATOM 581 C C . ASP A 1 80 ? 2.714 -12.019 12.101 1.00 80.81 80 ASP A C 1
ATOM 583 O O . ASP A 1 80 ? 2.700 -10.817 11.821 1.00 80.81 80 ASP A O 1
ATOM 587 N N . HIS A 1 81 ? 2.571 -12.430 13.366 1.00 83.62 81 HIS A N 1
ATOM 588 C CA . HIS A 1 81 ? 2.440 -11.558 14.538 1.00 83.62 81 HIS A CA 1
ATOM 589 C C . HIS A 1 81 ? 1.266 -10.557 14.486 1.00 83.62 81 HIS A C 1
ATOM 591 O O . HIS A 1 81 ? 1.301 -9.514 15.147 1.00 83.62 81 HIS A O 1
ATOM 597 N N . ARG A 1 82 ? 0.201 -10.856 13.729 1.00 87.00 82 ARG A N 1
ATOM 598 C CA . ARG A 1 82 ? -1.043 -10.064 13.730 1.00 87.00 82 ARG A CA 1
ATOM 599 C C . ARG A 1 82 ? -1.850 -10.303 15.002 1.00 87.00 82 ARG A C 1
ATOM 601 O O . ARG A 1 82 ? -1.935 -11.438 15.475 1.00 87.00 82 ARG A O 1
ATOM 608 N N . SER A 1 83 ? -2.468 -9.236 15.508 1.00 91.00 83 SER A N 1
ATOM 609 C CA . SER A 1 83 ? -3.356 -9.297 16.668 1.00 91.00 83 SER A CA 1
ATOM 610 C C . SER A 1 83 ? -4.689 -9.972 16.341 1.00 91.00 83 SER A C 1
ATOM 612 O O . SER A 1 83 ? -5.128 -9.956 15.188 1.00 91.00 83 SER A O 1
ATOM 614 N N . LYS A 1 84 ? -5.375 -10.504 17.355 1.00 90.25 84 LYS A N 1
ATOM 615 C CA . LYS A 1 84 ? -6.738 -11.040 17.230 1.00 90.25 84 LYS A CA 1
ATOM 616 C C . LYS A 1 84 ? -7.713 -10.006 16.675 1.00 90.25 84 LYS A C 1
ATOM 618 O O . LYS A 1 84 ? -8.535 -10.332 15.834 1.00 90.25 84 LYS A O 1
ATOM 623 N N . LEU A 1 85 ? -7.588 -8.739 17.071 1.00 88.38 85 LEU A N 1
ATOM 624 C CA . LEU A 1 85 ? -8.382 -7.661 16.480 1.00 88.38 85 LEU A CA 1
ATOM 625 C C . LEU A 1 85 ? -8.154 -7.544 14.969 1.00 88.38 85 LEU A C 1
ATOM 627 O O . LEU A 1 85 ? -9.105 -7.365 14.215 1.00 88.38 85 LEU A O 1
ATOM 631 N N . PHE A 1 86 ? -6.903 -7.656 14.519 1.00 89.38 86 PHE A N 1
ATOM 632 C CA . PHE A 1 86 ? -6.588 -7.563 13.099 1.00 89.38 86 PHE A CA 1
ATOM 633 C C . PHE A 1 86 ? -7.258 -8.688 12.295 1.00 89.38 86 PHE A C 1
ATOM 635 O O . PHE A 1 86 ? -7.728 -8.443 11.186 1.00 89.38 86 PHE A O 1
ATOM 642 N N . THR A 1 87 ? -7.364 -9.897 12.855 1.00 88.50 87 THR A N 1
ATOM 643 C CA . THR A 1 87 ? -8.020 -11.022 12.171 1.00 88.50 87 THR A CA 1
ATOM 644 C C . THR A 1 87 ? -9.536 -10.862 12.050 1.00 88.50 87 THR A C 1
ATOM 646 O O . THR A 1 87 ? -10.148 -11.579 11.265 1.00 88.50 87 THR A O 1
ATOM 649 N N . LEU A 1 88 ? -10.159 -9.908 12.748 1.00 88.12 88 LEU A N 1
ATOM 650 C CA . LEU A 1 88 ? -11.578 -9.589 12.553 1.00 88.12 88 LEU A CA 1
ATOM 651 C C . LEU A 1 88 ? -11.823 -8.792 11.259 1.00 88.12 88 LEU A C 1
ATOM 653 O O . LEU A 1 88 ? -12.937 -8.779 10.740 1.00 88.12 88 LEU A O 1
ATOM 657 N N . PHE A 1 89 ? -10.787 -8.159 10.698 1.00 89.31 89 PHE A N 1
ATOM 658 C CA . PHE A 1 89 ? -10.872 -7.436 9.429 1.00 89.31 89 PHE A CA 1
ATOM 659 C C . PHE A 1 89 ? -10.638 -8.390 8.256 1.00 89.31 89 PHE A C 1
ATOM 661 O O . PHE A 1 89 ? -9.536 -8.486 7.714 1.00 89.31 89 PHE A O 1
ATOM 668 N N . GLN A 1 90 ? -11.693 -9.111 7.876 1.00 89.81 90 GLN A N 1
ATOM 669 C CA . GLN A 1 90 ? -11.675 -10.054 6.759 1.00 89.81 90 GLN A CA 1
ATOM 670 C C . GLN A 1 90 ? -12.061 -9.348 5.450 1.00 89.81 90 GLN A C 1
ATOM 672 O O . GLN A 1 90 ? -13.229 -8.986 5.272 1.00 89.81 90 GLN A O 1
ATOM 677 N N . PRO A 1 91 ? -11.110 -9.117 4.524 1.00 92.19 91 PRO A N 1
ATOM 678 C CA . PRO A 1 91 ? -11.405 -8.403 3.294 1.00 92.19 91 PRO A CA 1
ATOM 679 C C . PRO A 1 91 ? -12.227 -9.259 2.330 1.00 92.19 91 PRO A C 1
ATOM 681 O O . PRO A 1 91 ? -11.971 -10.459 2.179 1.00 92.19 91 PRO A O 1
ATOM 684 N N . ALA A 1 92 ? -13.149 -8.621 1.608 1.00 91.56 92 ALA A N 1
ATOM 685 C CA . ALA A 1 92 ? -13.918 -9.299 0.572 1.00 91.56 92 ALA A CA 1
ATOM 686 C C . ALA A 1 92 ? -12.990 -9.829 -0.547 1.00 91.56 92 ALA A C 1
ATOM 688 O O . ALA A 1 92 ? -11.962 -9.200 -0.843 1.00 91.56 92 ALA A O 1
ATOM 689 N N . PRO A 1 93 ? -13.325 -10.957 -1.210 1.00 91.19 93 PRO A N 1
ATOM 690 C CA . PRO A 1 93 ? -12.451 -11.583 -2.207 1.00 91.19 93 PRO A CA 1
ATOM 691 C C . PRO A 1 93 ? -11.973 -10.629 -3.313 1.00 91.19 93 PRO A C 1
ATOM 693 O O . PRO A 1 93 ? -10.802 -10.668 -3.695 1.00 91.19 93 PRO A O 1
ATOM 696 N N . SER A 1 94 ? -12.846 -9.726 -3.773 1.00 91.06 94 SER A N 1
ATOM 697 C CA . SER A 1 94 ? -12.574 -8.753 -4.842 1.00 91.06 94 SER A CA 1
ATOM 698 C C . SER A 1 94 ? -11.513 -7.702 -4.484 1.00 91.06 94 SER A C 1
ATOM 700 O O . SER A 1 94 ? -10.810 -7.224 -5.374 1.00 91.06 94 SER A O 1
ATOM 702 N N . VAL A 1 95 ? -11.363 -7.365 -3.199 1.00 94.25 95 VAL A N 1
ATOM 703 C CA . VAL A 1 95 ? -10.439 -6.327 -2.698 1.00 94.25 95 VAL A CA 1
ATOM 704 C C . VAL A 1 95 ? -9.335 -6.889 -1.800 1.00 94.25 95 VAL A C 1
ATOM 706 O O . VAL A 1 95 ? -8.519 -6.131 -1.278 1.00 94.25 95 VAL A O 1
ATOM 709 N N . ARG A 1 96 ? -9.242 -8.217 -1.637 1.00 93.62 96 ARG A N 1
ATOM 710 C CA . ARG A 1 96 ? -8.261 -8.879 -0.754 1.00 93.62 96 ARG A CA 1
ATOM 711 C C . ARG A 1 96 ? -6.816 -8.468 -1.045 1.00 93.62 96 ARG A C 1
ATOM 713 O O . ARG A 1 96 ? -6.049 -8.209 -0.118 1.00 93.62 96 ARG A O 1
ATOM 720 N N . ARG A 1 97 ? -6.433 -8.382 -2.325 1.00 95.06 97 ARG A N 1
ATOM 721 C CA . ARG A 1 97 ? -5.076 -7.956 -2.718 1.00 95.06 97 ARG A CA 1
ATOM 722 C C . ARG A 1 97 ? -4.836 -6.481 -2.399 1.00 95.06 97 ARG A C 1
ATOM 724 O O . ARG A 1 97 ? -3.774 -6.147 -1.885 1.00 95.06 97 ARG A O 1
ATOM 731 N N . HIS A 1 98 ? -5.820 -5.616 -2.641 1.00 95.94 98 HIS A N 1
ATOM 732 C CA . HIS A 1 98 ? -5.729 -4.195 -2.300 1.00 95.94 98 HIS A CA 1
ATOM 733 C C . HIS A 1 98 ? -5.626 -3.981 -0.797 1.00 95.94 98 HIS A C 1
ATOM 735 O O . HIS A 1 98 ? -4.759 -3.236 -0.353 1.00 95.94 98 HIS A O 1
ATOM 741 N N . PHE A 1 99 ? -6.446 -4.684 -0.015 1.00 94.94 99 PHE A N 1
ATOM 742 C CA . PHE A 1 99 ? -6.390 -4.661 1.443 1.00 94.94 99 PHE A CA 1
ATOM 743 C C . PHE A 1 99 ? -4.998 -5.050 1.950 1.00 94.94 99 PHE A C 1
ATOM 745 O O . PHE A 1 99 ? -4.442 -4.346 2.787 1.00 94.94 99 PHE A O 1
ATOM 752 N N . ALA A 1 100 ? -4.388 -6.100 1.388 1.00 94.00 100 ALA A N 1
ATOM 753 C CA . ALA A 1 100 ? -3.029 -6.499 1.746 1.00 94.00 100 ALA A CA 1
ATOM 754 C C . ALA A 1 100 ? -1.992 -5.394 1.462 1.00 94.00 100 ALA A C 1
ATOM 756 O O . ALA A 1 100 ? -1.125 -5.150 2.302 1.00 94.00 100 ALA A O 1
ATOM 757 N N . VAL A 1 101 ? -2.094 -4.696 0.322 1.00 95.69 101 VAL A N 1
ATOM 758 C CA . VAL A 1 101 ? -1.217 -3.553 -0.006 1.00 95.69 101 VAL A CA 1
ATOM 759 C C . VAL A 1 101 ? -1.427 -2.400 0.978 1.00 95.69 101 VAL A C 1
ATOM 761 O O . VAL A 1 101 ? -0.452 -1.917 1.552 1.00 95.69 101 VAL A O 1
ATOM 764 N N . LEU A 1 102 ? -2.675 -1.994 1.226 1.00 94.31 102 LEU A N 1
ATOM 765 C CA . LEU A 1 102 ? -3.004 -0.873 2.114 1.00 94.31 102 LEU A CA 1
ATOM 766 C C . LEU A 1 102 ? -2.596 -1.152 3.563 1.00 94.31 102 LEU A C 1
ATOM 768 O O . LEU A 1 102 ? -1.981 -0.316 4.213 1.00 94.31 102 LEU A O 1
ATOM 772 N N . VAL A 1 103 ? -2.869 -2.353 4.067 1.00 93.38 103 VAL A N 1
ATOM 773 C CA . VAL A 1 103 ? -2.487 -2.742 5.428 1.00 93.38 103 VAL A CA 1
ATOM 774 C C . VAL A 1 103 ? -0.975 -2.885 5.580 1.00 93.38 103 VAL A C 1
ATOM 776 O O . VAL A 1 103 ? -0.456 -2.698 6.682 1.00 93.38 103 VAL A O 1
ATOM 779 N N . SER A 1 104 ? -0.242 -3.217 4.511 1.00 92.75 104 SER A N 1
ATOM 780 C CA . SER A 1 104 ? 1.214 -3.399 4.587 1.00 92.75 104 SER A CA 1
ATOM 781 C C . SER A 1 104 ? 1.964 -2.147 5.056 1.00 92.75 104 SER A C 1
ATOM 783 O O . SER A 1 104 ? 3.117 -2.273 5.472 1.00 92.75 104 SER A O 1
ATOM 785 N N . MET A 1 105 ? 1.320 -0.976 4.999 1.00 93.44 105 MET A N 1
ATOM 786 C CA . MET A 1 105 ? 1.869 0.314 5.406 1.00 93.44 105 MET A CA 1
ATOM 787 C C . MET A 1 105 ? 1.572 0.681 6.871 1.00 93.44 105 MET A C 1
ATOM 789 O O . MET A 1 105 ? 2.166 1.620 7.391 1.00 93.44 105 MET A O 1
ATOM 793 N N . LEU A 1 106 ? 0.649 -0.025 7.532 1.00 91.06 106 LEU A N 1
ATOM 794 C CA . LEU A 1 106 ? 0.229 0.294 8.899 1.00 91.06 106 LEU A CA 1
ATOM 795 C C . LEU A 1 106 ? 1.352 0.028 9.908 1.00 91.06 106 LEU A C 1
ATOM 797 O O . LEU A 1 106 ? 2.091 -0.947 9.772 1.00 91.06 106 LEU A O 1
ATOM 801 N N . ASN A 1 107 ? 1.424 0.867 10.948 1.00 87.25 107 ASN A N 1
ATOM 802 C CA . ASN A 1 107 ? 2.410 0.800 12.038 1.00 87.25 107 ASN A CA 1
ATOM 803 C C . ASN A 1 107 ? 3.872 0.819 11.569 1.00 87.25 107 ASN A C 1
ATOM 805 O O . ASN A 1 107 ? 4.748 0.274 12.236 1.00 87.25 107 ASN A O 1
ATOM 809 N N . LYS A 1 108 ? 4.123 1.427 10.410 1.00 89.75 108 LYS A N 1
ATOM 810 C CA . LYS A 1 108 ? 5.454 1.616 9.847 1.00 89.75 108 LYS A CA 1
ATOM 811 C C . LYS A 1 108 ? 5.784 3.090 9.778 1.00 89.75 108 LYS A C 1
ATOM 813 O O . LYS A 1 108 ? 4.899 3.918 9.558 1.00 89.75 108 LYS A O 1
ATOM 818 N N . ASP A 1 109 ? 7.069 3.397 9.873 1.00 91.75 109 ASP A N 1
ATOM 819 C CA . ASP A 1 109 ? 7.551 4.731 9.550 1.00 91.75 109 ASP A CA 1
ATOM 820 C C . ASP A 1 109 ? 7.161 5.102 8.111 1.00 91.75 109 ASP A C 1
ATOM 822 O O . ASP A 1 109 ? 7.139 4.221 7.239 1.00 91.75 109 ASP A O 1
ATOM 826 N N . PRO A 1 110 ? 6.927 6.394 7.801 1.00 88.75 110 PRO A N 1
ATOM 827 C CA . PRO A 1 110 ? 6.485 6.832 6.472 1.00 88.75 110 PRO A CA 1
ATOM 828 C C . PRO A 1 110 ? 7.313 6.249 5.315 1.00 88.75 110 PRO A C 1
ATOM 830 O O . PRO A 1 110 ? 6.796 5.931 4.246 1.00 88.75 110 PRO A O 1
ATOM 833 N N . ARG A 1 111 ? 8.613 6.041 5.539 1.00 83.31 111 ARG A N 1
ATOM 834 C CA . ARG A 1 111 ? 9.544 5.470 4.556 1.00 83.31 111 ARG A CA 1
ATOM 835 C C . ARG A 1 111 ? 9.321 3.977 4.317 1.00 83.31 111 ARG A C 1
ATOM 837 O O . ARG A 1 111 ? 9.355 3.525 3.172 1.00 83.31 111 ARG A O 1
ATOM 844 N N . GLU A 1 112 ? 9.139 3.207 5.381 1.00 87.19 112 GLU A N 1
ATOM 845 C CA . GLU A 1 112 ? 8.879 1.768 5.299 1.00 87.19 112 GLU A CA 1
ATOM 846 C C . GLU A 1 112 ? 7.473 1.491 4.767 1.00 87.19 112 GLU A C 1
ATOM 848 O O . GLU A 1 112 ? 7.277 0.542 4.006 1.00 87.19 112 GLU A O 1
ATOM 853 N N . ALA A 1 113 ? 6.522 2.366 5.098 1.00 90.25 113 ALA A N 1
ATOM 854 C CA . ALA A 1 113 ? 5.180 2.383 4.540 1.00 90.25 113 ALA A CA 1
ATOM 855 C C . ALA A 1 113 ? 5.211 2.499 3.007 1.00 90.25 113 ALA A C 1
ATOM 857 O O . ALA A 1 113 ? 4.663 1.638 2.317 1.00 90.25 113 ALA A O 1
ATOM 858 N N . VAL A 1 114 ? 5.934 3.485 2.458 1.00 88.44 114 VAL A N 1
ATOM 859 C CA . VAL A 1 114 ? 6.089 3.645 0.998 1.00 88.44 114 VAL A CA 1
ATOM 860 C C . VAL A 1 114 ? 6.729 2.409 0.361 1.00 88.44 114 VAL A C 1
ATOM 862 O O . VAL A 1 114 ? 6.255 1.925 -0.665 1.00 88.44 114 VAL A O 1
ATOM 865 N N . GLN A 1 115 ? 7.778 1.850 0.972 1.00 86.50 115 GLN A N 1
ATOM 866 C CA . GLN A 1 115 ? 8.435 0.648 0.441 1.00 86.50 115 GLN A CA 1
ATOM 867 C C . GLN A 1 115 ? 7.517 -0.579 0.455 1.00 86.50 115 GLN A C 1
ATOM 869 O O . GLN A 1 115 ? 7.542 -1.369 -0.491 1.00 86.50 115 GLN A O 1
ATOM 874 N N . ALA A 1 116 ? 6.695 -0.726 1.494 1.00 90.69 116 ALA A N 1
ATOM 875 C CA . ALA A 1 116 ? 5.722 -1.803 1.597 1.00 90.69 116 ALA A CA 1
ATOM 876 C C . ALA A 1 116 ? 4.644 -1.693 0.511 1.00 90.69 116 ALA A C 1
ATOM 878 O O . ALA A 1 116 ? 4.353 -2.687 -0.155 1.00 90.69 116 ALA A O 1
ATOM 879 N N . VAL A 1 117 ? 4.137 -0.481 0.261 1.00 92.69 117 VAL A N 1
ATOM 880 C CA . VAL A 1 117 ? 3.165 -0.220 -0.810 1.00 92.69 117 VAL A CA 1
ATOM 881 C C . VAL A 1 117 ? 3.772 -0.504 -2.183 1.00 92.69 117 VAL A C 1
ATOM 883 O O . VAL A 1 117 ? 3.172 -1.241 -2.962 1.00 92.69 117 VAL A O 1
ATOM 886 N N . LEU A 1 118 ? 4.976 0.001 -2.474 1.00 90.00 118 LEU A N 1
ATOM 887 C CA . LEU A 1 118 ? 5.657 -0.249 -3.752 1.00 90.00 118 LEU A CA 1
ATOM 888 C C . LEU A 1 118 ? 5.907 -1.746 -3.982 1.00 90.00 118 LEU A C 1
ATOM 890 O O . LEU A 1 118 ? 5.582 -2.271 -5.047 1.00 90.00 118 LEU A O 1
ATOM 894 N N . GLY A 1 119 ? 6.425 -2.455 -2.974 1.00 89.88 119 GLY A N 1
ATOM 895 C CA . GLY A 1 119 ? 6.618 -3.905 -3.046 1.00 89.88 119 GLY A CA 1
ATOM 896 C C . GLY A 1 119 ? 5.299 -4.666 -3.218 1.00 89.88 119 GLY A C 1
ATOM 897 O O . GLY A 1 119 ? 5.227 -5.629 -3.985 1.00 89.88 119 GLY A O 1
ATOM 898 N N . GLY A 1 120 ? 4.240 -4.201 -2.553 1.00 93.50 120 GLY A N 1
ATOM 899 C CA . GLY A 1 120 ? 2.883 -4.718 -2.690 1.00 93.50 120 GLY A CA 1
ATOM 900 C C . GLY A 1 120 ? 2.325 -4.546 -4.104 1.00 93.50 120 GLY A C 1
ATOM 901 O O . GLY A 1 120 ? 1.819 -5.513 -4.674 1.00 93.50 120 GLY A O 1
ATOM 902 N N . LEU A 1 121 ? 2.478 -3.361 -4.701 1.00 93.31 121 LEU A N 1
ATOM 903 C CA . LEU A 1 121 ? 2.049 -3.066 -6.072 1.00 93.31 121 LEU A CA 1
ATOM 904 C C . LEU A 1 121 ? 2.811 -3.904 -7.102 1.00 93.31 121 LEU A C 1
ATOM 906 O O . LEU A 1 121 ? 2.181 -4.490 -7.981 1.00 93.31 121 LEU A O 1
ATOM 910 N N . ILE A 1 122 ? 4.136 -4.037 -6.963 1.00 91.50 122 ILE A N 1
ATOM 911 C CA . ILE A 1 122 ? 4.951 -4.886 -7.850 1.00 91.50 122 ILE A CA 1
ATOM 912 C C . ILE A 1 122 ? 4.483 -6.343 -7.775 1.00 91.50 122 ILE A C 1
ATOM 914 O O . ILE A 1 122 ? 4.303 -6.990 -8.804 1.00 91.50 122 ILE A O 1
ATOM 918 N N . ARG A 1 123 ? 4.236 -6.869 -6.567 1.00 93.94 123 ARG A N 1
ATOM 919 C CA . ARG A 1 123 ? 3.755 -8.249 -6.394 1.00 93.94 123 ARG A CA 1
ATOM 920 C C . ARG A 1 123 ? 2.342 -8.438 -6.947 1.00 93.94 123 ARG A C 1
ATOM 922 O O . ARG A 1 123 ? 2.058 -9.477 -7.543 1.00 93.94 123 ARG A O 1
ATOM 929 N N . MET A 1 124 ? 1.473 -7.446 -6.764 1.00 94.62 124 MET A N 1
ATOM 930 C CA . MET A 1 124 ? 0.097 -7.457 -7.259 1.00 94.62 124 MET A CA 1
ATOM 931 C C . MET A 1 124 ? 0.033 -7.412 -8.793 1.00 94.62 124 MET A C 1
ATOM 933 O O . MET A 1 124 ? -0.764 -8.144 -9.378 1.00 94.62 124 MET A O 1
ATOM 937 N N . TYR A 1 125 ? 0.891 -6.612 -9.432 1.00 94.38 125 TYR A N 1
ATOM 938 C CA . TYR A 1 125 ? 0.926 -6.382 -10.881 1.00 94.38 125 TYR A CA 1
ATOM 939 C C . TYR A 1 125 ? 2.147 -7.009 -11.568 1.00 94.38 125 TYR A C 1
ATOM 941 O O . TYR A 1 125 ? 2.588 -6.522 -12.606 1.00 94.38 125 TYR A O 1
ATOM 949 N N . LYS A 1 126 ? 2.694 -8.107 -11.027 1.00 93.12 126 LYS A N 1
ATOM 950 C CA . LYS A 1 126 ? 3.940 -8.731 -11.515 1.00 93.12 126 LYS A CA 1
ATOM 951 C C . LYS A 1 126 ? 3.949 -9.011 -13.024 1.00 93.12 126 LYS A C 1
ATOM 953 O O . LYS A 1 126 ? 4.966 -8.822 -13.679 1.00 93.12 126 LYS A O 1
ATOM 958 N N . THR A 1 127 ? 2.809 -9.423 -13.581 1.00 92.31 127 THR A N 1
ATOM 959 C CA . THR A 1 127 ? 2.648 -9.686 -15.017 1.00 92.31 127 THR A CA 1
ATOM 960 C C . THR A 1 127 ? 2.653 -8.394 -15.825 1.00 92.31 127 THR A C 1
ATOM 962 O O . THR A 1 127 ? 3.386 -8.297 -16.800 1.00 92.31 127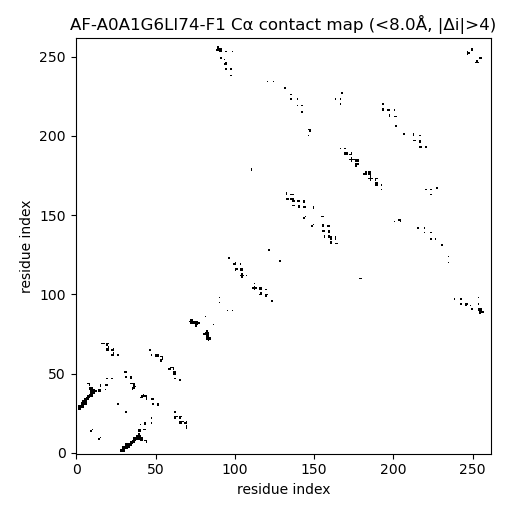 THR A O 1
ATOM 965 N N . SER A 1 128 ? 1.902 -7.377 -15.396 1.00 91.50 128 SER A N 1
ATOM 966 C CA . SER A 1 128 ? 1.887 -6.058 -16.039 1.00 91.50 128 SER A CA 1
ATOM 967 C C . SER A 1 128 ? 3.256 -5.379 -15.987 1.00 91.50 128 SER A C 1
ATOM 969 O O . SER A 1 128 ? 3.659 -4.765 -16.967 1.00 91.50 128 SER A O 1
ATOM 971 N N . VAL A 1 129 ? 3.997 -5.529 -14.883 1.00 89.19 129 VAL A N 1
ATOM 972 C CA . VAL A 1 129 ? 5.385 -5.053 -14.765 1.00 89.19 129 VAL A CA 1
ATOM 973 C C . VAL A 1 129 ? 6.294 -5.793 -15.749 1.00 89.19 129 VAL A C 1
ATOM 975 O O . VAL A 1 129 ? 7.074 -5.148 -16.441 1.00 89.19 129 VAL A O 1
ATOM 978 N N . GLY A 1 130 ? 6.163 -7.119 -15.869 1.00 89.50 130 GLY A N 1
ATOM 979 C CA . GLY A 1 130 ? 6.919 -7.913 -16.847 1.00 89.50 130 GLY A CA 1
ATOM 980 C C . GLY A 1 130 ? 6.648 -7.498 -18.298 1.00 89.50 130 GLY A C 1
ATOM 981 O O . GLY A 1 130 ? 7.587 -7.275 -19.058 1.00 89.50 130 GLY A O 1
ATOM 982 N N . ILE A 1 131 ? 5.375 -7.306 -18.660 1.00 91.69 131 ILE A N 1
ATOM 983 C CA . ILE A 1 131 ? 4.974 -6.772 -19.974 1.00 91.69 131 ILE A CA 1
ATOM 984 C C . ILE A 1 131 ? 5.533 -5.357 -20.169 1.00 91.69 131 ILE A C 1
ATOM 986 O O . ILE A 1 131 ? 6.032 -5.032 -21.241 1.00 91.69 131 ILE A O 1
ATOM 990 N N . GLY A 1 132 ? 5.503 -4.529 -19.123 1.00 90.06 132 GLY A N 1
ATOM 991 C CA . GLY A 1 132 ? 6.086 -3.193 -19.140 1.00 90.06 132 GLY A CA 1
ATOM 992 C C . GLY A 1 132 ? 7.584 -3.215 -19.452 1.00 90.06 132 GLY A C 1
ATOM 993 O O . GLY A 1 132 ? 8.039 -2.451 -20.298 1.00 90.06 132 GLY A O 1
ATOM 994 N N . ILE A 1 133 ? 8.353 -4.115 -18.839 1.00 88.62 133 ILE A N 1
ATOM 995 C CA . ILE A 1 133 ? 9.788 -4.266 -19.134 1.00 88.62 133 ILE A CA 1
ATOM 996 C C . ILE A 1 133 ? 9.999 -4.702 -20.589 1.00 88.62 133 ILE A C 1
ATOM 998 O O . ILE A 1 133 ? 10.854 -4.139 -21.273 1.00 88.62 133 ILE A O 1
ATOM 1002 N N . LEU A 1 134 ? 9.197 -5.652 -21.083 1.00 90.62 134 LEU A N 1
ATOM 1003 C CA . LEU A 1 134 ? 9.270 -6.121 -22.469 1.00 90.62 134 LEU A CA 1
ATOM 1004 C C . LEU A 1 134 ? 9.009 -4.985 -23.470 1.00 90.62 134 LEU A C 1
ATOM 1006 O O . LEU A 1 134 ? 9.815 -4.758 -24.368 1.00 90.62 134 LEU A O 1
ATOM 1010 N N . LEU A 1 135 ? 7.919 -4.238 -23.286 1.00 91.19 135 LEU A N 1
ATOM 1011 C CA . LEU A 1 135 ? 7.551 -3.116 -24.154 1.00 91.19 135 LEU A CA 1
ATOM 1012 C C . LEU A 1 135 ? 8.570 -1.972 -24.084 1.00 91.19 135 LEU A C 1
ATOM 1014 O O . LEU A 1 135 ? 8.904 -1.392 -25.113 1.00 91.19 135 LEU A O 1
ATOM 1018 N N . GLY A 1 136 ? 9.115 -1.684 -22.898 1.00 88.19 136 GLY A N 1
ATOM 1019 C CA . GLY A 1 136 ? 10.191 -0.704 -22.745 1.00 88.19 136 GLY A CA 1
ATOM 1020 C C . GLY A 1 136 ? 11.461 -1.128 -23.483 1.00 88.19 136 GLY A C 1
ATOM 1021 O O . GLY A 1 136 ? 12.118 -0.302 -24.105 1.00 88.19 136 GLY A O 1
ATOM 1022 N N . SER A 1 137 ? 11.766 -2.427 -23.480 1.00 86.56 137 SER A N 1
ATOM 1023 C CA . SER A 1 137 ? 12.909 -2.979 -24.217 1.00 86.56 137 SER A CA 1
ATOM 1024 C C . SER A 1 137 ? 12.693 -2.888 -25.731 1.00 86.56 137 SER A C 1
ATOM 1026 O O . SER A 1 137 ? 13.605 -2.506 -26.456 1.00 86.56 137 SER A O 1
ATOM 1028 N N . LEU A 1 138 ? 11.475 -3.166 -26.207 1.00 88.44 138 LEU A N 1
ATOM 1029 C CA . LEU A 1 138 ? 11.108 -3.002 -27.616 1.00 88.44 138 LEU A CA 1
ATOM 1030 C C . LEU A 1 138 ? 11.183 -1.533 -28.063 1.00 88.44 138 LEU A C 1
ATOM 1032 O O . LEU A 1 138 ? 11.611 -1.250 -29.176 1.00 88.44 138 LEU A O 1
ATOM 1036 N N . LEU A 1 139 ? 10.816 -0.594 -27.188 1.00 89.25 139 LEU A N 1
ATOM 1037 C CA . LEU A 1 139 ? 10.895 0.842 -27.463 1.00 89.25 139 LEU A CA 1
ATOM 1038 C C . LEU A 1 139 ? 12.343 1.335 -27.616 1.00 89.25 139 LEU A C 1
ATOM 1040 O O . LEU A 1 139 ? 12.596 2.264 -28.380 1.00 89.25 139 LEU A O 1
ATOM 1044 N N . LEU A 1 140 ? 13.291 0.716 -26.904 1.00 84.69 140 LEU A N 1
ATOM 1045 C CA . LEU A 1 140 ? 14.717 1.033 -27.021 1.00 84.69 140 LEU A CA 1
ATOM 1046 C C . LEU A 1 140 ? 15.399 0.340 -28.203 1.00 84.69 140 LEU A C 1
ATOM 1048 O O . LEU A 1 140 ? 16.450 0.805 -28.636 1.00 84.69 140 LEU A O 1
ATOM 1052 N N . TYR A 1 141 ? 14.798 -0.710 -28.764 1.00 83.56 141 TYR A N 1
ATOM 1053 C CA . TYR A 1 141 ? 15.349 -1.453 -29.897 1.00 83.56 141 TYR A CA 1
ATOM 1054 C C . TYR A 1 141 ? 15.881 -0.566 -31.045 1.00 83.56 141 TYR A C 1
ATOM 1056 O O . TYR A 1 141 ? 17.046 -0.736 -31.397 1.00 83.56 141 TYR A O 1
ATOM 1064 N N . PRO A 1 142 ? 15.131 0.415 -31.601 1.00 83.31 142 PRO A N 1
ATOM 1065 C CA . PRO A 1 142 ? 15.630 1.236 -32.710 1.00 83.31 142 PRO A CA 1
ATOM 1066 C C . PRO A 1 142 ? 16.809 2.139 -32.320 1.00 83.31 142 PRO A C 1
ATOM 1068 O O . PRO A 1 142 ? 17.643 2.448 -33.165 1.00 83.31 142 PRO A O 1
ATOM 1071 N N . PHE A 1 143 ? 16.910 2.547 -31.049 1.00 78.56 143 PHE A N 1
ATOM 1072 C CA . PHE A 1 143 ? 18.058 3.315 -30.554 1.00 78.56 143 PHE A CA 1
ATOM 1073 C C . PHE A 1 143 ? 19.320 2.455 -30.502 1.00 78.56 143 PHE A C 1
ATOM 1075 O O . PHE A 1 143 ? 20.408 2.948 -30.787 1.00 78.56 143 PHE A O 1
ATOM 1082 N N . ILE A 1 144 ? 19.171 1.178 -30.141 1.00 78.00 144 ILE A N 1
ATOM 1083 C CA . ILE A 1 144 ? 20.279 0.222 -30.105 1.00 78.00 144 ILE A CA 1
ATOM 1084 C C . ILE A 1 144 ? 20.682 -0.178 -31.521 1.00 78.00 144 ILE A C 1
ATOM 1086 O O . ILE A 1 144 ? 21.859 -0.099 -31.838 1.00 78.00 144 ILE A O 1
ATOM 1090 N N . ASP A 1 145 ? 19.729 -0.523 -32.384 1.00 80.62 145 ASP A N 1
ATOM 1091 C CA . ASP A 1 145 ? 19.993 -0.941 -33.767 1.00 80.62 145 ASP A CA 1
ATOM 1092 C C . ASP A 1 145 ? 20.707 0.148 -34.588 1.00 80.62 145 ASP A C 1
ATOM 1094 O O . ASP A 1 145 ? 21.699 -0.121 -35.264 1.00 80.62 145 ASP A O 1
ATOM 1098 N N . ALA A 1 146 ? 20.280 1.410 -34.447 1.00 77.44 146 ALA A N 1
ATOM 1099 C CA . ALA A 1 146 ? 20.908 2.546 -35.125 1.00 77.44 146 ALA A CA 1
ATOM 1100 C C . ALA A 1 146 ? 22.359 2.805 -34.682 1.00 77.44 146 ALA A C 1
ATOM 1102 O O . ALA A 1 146 ? 23.137 3.410 -35.420 1.00 77.44 146 ALA A O 1
ATOM 1103 N N . LEU A 1 147 ? 22.711 2.392 -33.464 1.00 72.69 147 LEU A N 1
ATOM 1104 C CA . LEU A 1 147 ? 24.002 2.674 -32.845 1.00 72.69 147 LEU A CA 1
ATOM 1105 C C . LEU A 1 147 ? 24.965 1.483 -32.944 1.00 72.69 147 LEU A C 1
ATOM 1107 O O . LEU A 1 147 ? 26.176 1.650 -33.060 1.00 72.69 147 LEU A O 1
ATOM 1111 N N . LEU A 1 148 ? 24.410 0.281 -32.902 1.00 72.00 148 LEU A N 1
ATOM 1112 C CA . LEU A 1 148 ? 25.091 -0.993 -32.806 1.00 72.00 148 LEU A CA 1
ATOM 1113 C C . LEU A 1 148 ? 24.488 -1.941 -33.846 1.00 72.00 148 LEU A C 1
ATOM 1115 O O . LEU A 1 148 ? 23.644 -2.762 -33.497 1.00 72.00 148 LEU A O 1
ATOM 1119 N N . PRO A 1 149 ? 24.924 -1.878 -35.115 1.00 69.88 149 PRO A N 1
ATOM 1120 C CA . PRO A 1 149 ? 24.543 -2.863 -36.120 1.00 69.88 149 PRO A CA 1
ATOM 1121 C C . PRO A 1 149 ? 25.316 -4.169 -35.864 1.00 69.88 149 PRO A C 1
ATOM 1123 O O . PRO A 1 149 ? 26.245 -4.531 -36.587 1.00 69.88 149 PRO A O 1
ATOM 1126 N N . ILE A 1 150 ? 25.001 -4.860 -34.766 1.00 65.81 150 ILE A N 1
ATOM 1127 C CA . ILE A 1 150 ? 25.597 -6.154 -34.424 1.00 65.81 150 ILE A CA 1
ATOM 1128 C C . ILE A 1 150 ? 24.821 -7.239 -35.179 1.00 65.81 150 ILE A C 1
ATOM 1130 O O . ILE A 1 150 ? 23.599 -7.212 -35.249 1.00 65.81 150 ILE A O 1
ATOM 1134 N N . ALA A 1 151 ? 25.517 -8.249 -35.703 1.00 56.34 151 ALA A N 1
ATOM 1135 C CA . ALA A 1 151 ? 24.949 -9.303 -36.553 1.00 56.34 151 ALA A CA 1
ATOM 1136 C C . ALA A 1 151 ? 24.003 -10.319 -35.848 1.00 56.34 151 ALA A C 1
ATOM 1138 O O . ALA A 1 151 ? 23.990 -11.492 -36.217 1.00 56.34 151 ALA A O 1
ATOM 1139 N N . GLY A 1 152 ? 23.229 -9.940 -34.819 1.00 68.81 152 GLY A N 1
ATOM 1140 C CA . GLY A 1 152 ? 22.292 -10.870 -34.171 1.00 68.81 152 GLY A CA 1
ATOM 1141 C C . GLY A 1 152 ? 21.194 -10.229 -33.317 1.00 68.81 152 GLY A C 1
ATOM 1142 O O . GLY A 1 152 ? 21.479 -9.621 -32.285 1.00 68.81 152 GLY A O 1
ATOM 1143 N N . GLU A 1 153 ? 19.936 -10.489 -33.690 1.00 74.88 153 GLU A N 1
ATOM 1144 C CA . GLU A 1 153 ? 18.710 -9.938 -33.081 1.00 74.88 153 GLU A CA 1
ATOM 1145 C C . GLU A 1 153 ? 18.630 -10.135 -31.554 1.00 74.88 153 GLU A C 1
ATOM 1147 O O . GLU A 1 153 ? 18.219 -9.239 -30.815 1.00 74.88 153 GLU A O 1
ATOM 1152 N N . TRP A 1 154 ? 19.089 -11.282 -31.038 1.00 80.38 154 TRP A N 1
ATOM 1153 C CA . TRP A 1 154 ? 19.030 -11.580 -29.601 1.00 80.38 154 TRP A CA 1
ATOM 1154 C C . TRP A 1 154 ? 19.940 -10.675 -28.755 1.00 80.38 154 TRP A C 1
ATOM 1156 O O . TRP A 1 154 ? 19.625 -10.397 -27.595 1.00 80.38 154 TRP A O 1
ATOM 1166 N N . LYS A 1 155 ? 21.052 -10.184 -29.322 1.00 81.69 155 LYS A N 1
ATOM 1167 C CA . LYS A 1 155 ? 21.981 -9.287 -28.617 1.00 81.69 155 LYS A CA 1
ATOM 1168 C C . LYS A 1 155 ? 21.346 -7.916 -28.402 1.00 81.69 155 LYS A C 1
ATOM 1170 O O . LYS A 1 155 ? 21.483 -7.356 -27.317 1.00 81.69 155 LYS A O 1
ATOM 1175 N N . HIS A 1 156 ? 20.594 -7.413 -29.383 1.00 78.00 156 HIS A N 1
ATOM 1176 C CA . HIS A 1 156 ? 19.884 -6.133 -29.276 1.00 78.00 156 HIS A CA 1
ATOM 1177 C C . HIS A 1 156 ? 18.814 -6.188 -28.185 1.00 78.00 156 HIS A C 1
ATOM 1179 O O . HIS A 1 156 ? 18.709 -5.274 -27.363 1.00 78.00 156 HIS A O 1
ATOM 1185 N N . VAL A 1 157 ? 18.074 -7.298 -28.116 1.00 82.31 157 VAL A N 1
ATOM 1186 C CA . VAL A 1 157 ? 17.078 -7.526 -27.061 1.00 82.31 157 VAL A CA 1
ATOM 1187 C C . VAL A 1 157 ? 17.743 -7.603 -25.686 1.00 82.31 157 VAL A C 1
ATOM 1189 O O . VAL A 1 157 ? 17.303 -6.921 -24.761 1.00 82.31 157 VAL A O 1
ATOM 1192 N N . ALA A 1 158 ? 18.828 -8.371 -25.543 1.00 84.62 158 ALA A N 1
ATOM 1193 C CA . ALA A 1 158 ? 19.539 -8.503 -24.270 1.00 84.62 158 ALA A CA 1
ATOM 1194 C C . ALA A 1 158 ? 20.098 -7.159 -23.765 1.00 84.62 158 ALA A C 1
ATOM 1196 O O . ALA A 1 158 ? 19.940 -6.832 -22.586 1.00 84.62 158 ALA A O 1
ATOM 1197 N N . ILE A 1 159 ? 20.690 -6.355 -24.656 1.00 83.81 159 ILE A N 1
ATOM 1198 C CA . ILE A 1 159 ? 21.204 -5.013 -24.335 1.00 83.81 159 ILE A CA 1
ATOM 1199 C C . ILE A 1 159 ? 20.060 -4.075 -23.935 1.00 83.81 159 ILE A C 1
ATOM 1201 O O . ILE A 1 159 ? 20.164 -3.380 -22.924 1.00 83.81 159 ILE A O 1
ATOM 1205 N N . SER A 1 160 ? 18.946 -4.096 -24.672 1.00 84.31 160 SER A N 1
ATOM 1206 C CA . SER A 1 160 ? 17.778 -3.252 -24.386 1.00 84.31 160 SER A CA 1
ATOM 1207 C C . SER A 1 160 ? 17.167 -3.571 -23.020 1.00 84.31 160 SER A C 1
ATOM 1209 O O . SER A 1 160 ? 16.933 -2.666 -22.220 1.00 84.31 160 SER A O 1
ATOM 1211 N N . VAL A 1 161 ? 16.986 -4.859 -22.704 1.00 87.94 161 VAL A N 1
ATOM 1212 C CA . VAL A 1 161 ? 16.510 -5.305 -21.384 1.00 87.94 161 VAL A CA 1
ATOM 1213 C C . VAL A 1 161 ? 17.491 -4.881 -20.290 1.00 87.94 161 VAL A C 1
ATOM 1215 O O . VAL A 1 161 ? 17.073 -4.335 -19.267 1.00 87.94 161 VAL A O 1
ATOM 1218 N N . GLY A 1 162 ? 18.793 -5.090 -20.508 1.00 87.94 162 GLY A N 1
ATOM 1219 C CA . GLY A 1 162 ? 19.844 -4.692 -19.571 1.00 87.94 162 GLY A CA 1
ATOM 1220 C C . GLY A 1 162 ? 19.823 -3.194 -19.265 1.00 87.94 162 GLY A C 1
ATOM 1221 O O . GLY A 1 162 ? 19.860 -2.809 -18.096 1.00 87.94 162 GLY A O 1
ATOM 1222 N N . LEU A 1 163 ? 19.681 -2.351 -20.291 1.00 86.19 163 LEU A N 1
ATOM 1223 C CA . LEU A 1 163 ? 19.586 -0.897 -20.149 1.00 86.19 163 LEU A CA 1
ATOM 1224 C C . LEU A 1 163 ? 18.319 -0.468 -19.409 1.00 86.19 163 LEU A C 1
ATOM 1226 O O . LEU A 1 163 ? 18.413 0.333 -18.477 1.00 86.19 163 LEU A O 1
ATOM 1230 N N . VAL A 1 164 ? 17.153 -1.029 -19.748 1.00 88.12 164 VAL A N 1
ATOM 1231 C CA . VAL A 1 164 ? 15.903 -0.747 -19.020 1.00 88.12 164 VAL A CA 1
ATOM 1232 C C . VAL A 1 164 ? 16.054 -1.104 -17.543 1.00 88.12 164 VAL A C 1
ATOM 1234 O O . VAL A 1 164 ? 15.691 -0.299 -16.681 1.00 88.12 164 VAL A O 1
ATOM 1237 N N . LEU A 1 165 ? 16.609 -2.277 -17.223 1.00 89.75 165 LEU A N 1
ATOM 1238 C CA . LEU A 1 165 ? 16.810 -2.715 -15.839 1.00 89.75 165 LEU A CA 1
ATOM 1239 C C . LEU A 1 165 ? 17.826 -1.842 -15.096 1.00 89.75 165 LEU A C 1
ATOM 1241 O O . LEU A 1 165 ? 17.573 -1.474 -13.947 1.00 89.75 165 LEU A O 1
ATOM 1245 N N . LEU A 1 166 ? 18.931 -1.467 -15.744 1.00 89.50 166 LEU A N 1
ATOM 1246 C CA . LEU A 1 166 ? 19.957 -0.598 -15.168 1.00 89.50 166 LEU A CA 1
ATOM 1247 C C . LEU A 1 166 ? 19.404 0.801 -14.877 1.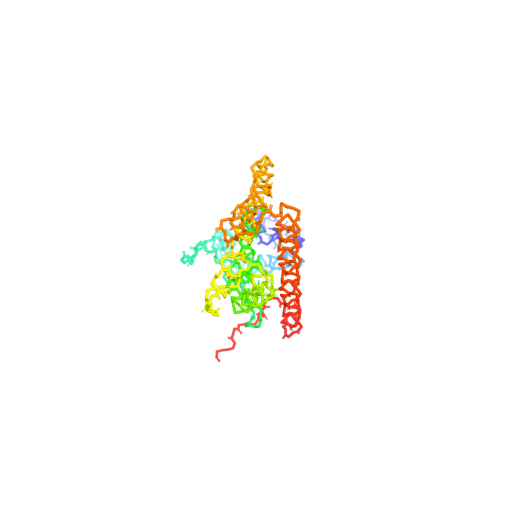00 89.50 166 LEU A C 1
ATOM 1249 O O . LEU A 1 166 ? 19.523 1.278 -13.747 1.00 89.50 166 LEU A O 1
ATOM 1253 N N . ILE A 1 167 ? 18.733 1.425 -15.851 1.00 87.44 167 ILE A N 1
ATOM 1254 C CA . ILE A 1 167 ? 18.103 2.741 -15.681 1.00 87.44 167 ILE A CA 1
ATOM 1255 C C . ILE A 1 167 ? 17.039 2.665 -14.582 1.00 87.44 167 ILE A C 1
ATOM 1257 O O . ILE A 1 167 ? 17.029 3.496 -13.679 1.00 87.44 167 ILE A O 1
ATOM 1261 N N . THR A 1 168 ? 16.185 1.636 -14.589 1.00 87.56 168 THR A N 1
ATOM 1262 C CA . THR A 1 168 ? 15.166 1.434 -13.542 1.00 87.56 168 THR A CA 1
ATOM 1263 C C . THR A 1 168 ? 15.799 1.285 -12.160 1.00 87.56 168 THR A C 1
ATOM 1265 O O . THR A 1 168 ? 15.375 1.949 -11.213 1.00 87.56 168 THR A O 1
ATOM 1268 N N . GLY A 1 169 ? 16.831 0.449 -12.031 1.00 88.50 169 GLY A N 1
ATOM 1269 C CA . GLY A 1 169 ? 17.542 0.225 -10.775 1.00 88.50 169 GLY A CA 1
ATOM 1270 C C . GLY A 1 169 ? 18.181 1.504 -10.238 1.00 88.50 169 GLY A C 1
ATOM 1271 O O . GLY A 1 169 ? 17.990 1.841 -9.069 1.00 88.50 169 GLY A O 1
ATOM 1272 N N . MET A 1 170 ? 18.863 2.259 -11.099 1.00 87.50 170 MET A N 1
ATOM 1273 C CA . MET A 1 170 ? 19.509 3.524 -10.743 1.00 87.50 170 MET A CA 1
ATOM 1274 C C . MET A 1 170 ? 18.497 4.604 -10.350 1.00 87.50 170 MET A C 1
ATOM 1276 O O . MET A 1 170 ? 18.684 5.255 -9.319 1.00 87.50 170 MET A O 1
ATOM 1280 N N . THR A 1 171 ? 17.388 4.746 -11.083 1.00 85.50 171 THR A N 1
ATOM 1281 C CA . THR A 1 171 ? 16.297 5.667 -10.722 1.00 85.50 171 THR A CA 1
ATOM 1282 C C . THR A 1 171 ? 15.702 5.298 -9.363 1.00 85.50 171 THR A C 1
ATOM 1284 O O . THR A 1 171 ? 15.563 6.157 -8.491 1.00 85.50 171 THR A O 1
ATOM 1287 N N . VAL A 1 172 ? 15.422 4.012 -9.120 1.00 86.50 172 VAL A N 1
ATOM 1288 C CA . VAL A 1 172 ? 14.898 3.535 -7.829 1.00 86.50 172 VAL A CA 1
ATOM 1289 C C . VAL A 1 172 ? 15.891 3.791 -6.692 1.00 86.50 172 VAL A C 1
ATOM 1291 O O . VAL A 1 172 ? 15.484 4.233 -5.616 1.00 86.50 172 VAL A O 1
ATOM 1294 N N . LEU A 1 173 ? 17.186 3.540 -6.898 1.00 87.88 173 LEU A N 1
ATOM 1295 C CA . LEU A 1 173 ? 18.224 3.792 -5.893 1.00 87.88 173 LEU A CA 1
ATOM 1296 C C . LEU A 1 173 ? 18.416 5.286 -5.619 1.00 87.88 173 LEU A C 1
ATOM 1298 O O . LEU A 1 173 ? 18.583 5.664 -4.455 1.00 87.88 173 LEU A O 1
ATOM 1302 N N . SER A 1 174 ? 18.350 6.130 -6.650 1.00 85.00 174 SER A N 1
ATOM 1303 C CA . SER A 1 174 ? 18.431 7.586 -6.515 1.00 85.00 174 SER A CA 1
ATOM 1304 C C . SER A 1 174 ? 17.232 8.123 -5.726 1.00 85.00 174 SER A C 1
ATOM 1306 O O . SER A 1 174 ? 17.425 8.761 -4.688 1.00 85.00 174 SER A O 1
ATOM 1308 N N . VAL A 1 175 ? 16.002 7.741 -6.096 1.00 84.00 175 VAL A N 1
ATOM 1309 C CA . VAL A 1 175 ? 14.773 8.116 -5.371 1.00 84.00 175 VAL A CA 1
ATOM 1310 C C . VAL A 1 175 ? 14.802 7.610 -3.925 1.00 84.00 175 VAL A C 1
ATOM 1312 O O . VAL A 1 175 ? 14.480 8.355 -2.997 1.00 84.00 175 VAL A O 1
ATOM 1315 N N . ARG A 1 176 ? 15.247 6.367 -3.688 1.00 84.12 176 ARG A N 1
ATOM 1316 C CA . ARG A 1 176 ? 15.400 5.823 -2.325 1.00 84.12 176 ARG A CA 1
ATOM 1317 C C . ARG A 1 176 ? 16.453 6.574 -1.514 1.00 84.12 176 ARG A C 1
ATOM 1319 O O . ARG A 1 176 ? 16.248 6.787 -0.320 1.00 84.12 176 ARG A O 1
ATOM 1326 N N . SER A 1 177 ? 17.570 6.961 -2.125 1.00 84.56 177 SER A N 1
ATOM 1327 C CA . SER A 1 177 ? 18.631 7.729 -1.459 1.00 84.56 177 SER A CA 1
ATOM 1328 C C . SER A 1 177 ? 18.159 9.140 -1.114 1.00 84.56 177 SER A C 1
ATOM 1330 O O . SER A 1 177 ? 18.378 9.593 0.011 1.00 84.56 177 SER A O 1
ATOM 1332 N N . PHE A 1 178 ? 17.417 9.777 -2.023 1.00 83.44 178 PHE A N 1
ATOM 1333 C CA . PHE A 1 178 ? 16.789 11.076 -1.802 1.00 83.44 178 PHE A CA 1
ATOM 1334 C C . PHE A 1 178 ? 15.782 11.012 -0.645 1.00 83.44 178 PHE A C 1
ATOM 1336 O O . PHE A 1 178 ? 15.889 11.776 0.312 1.00 83.44 178 PHE A O 1
ATOM 1343 N N . ALA A 1 179 ? 14.892 10.014 -0.645 1.00 79.94 179 ALA A N 1
ATOM 1344 C CA . ALA A 1 179 ? 13.919 9.794 0.430 1.00 79.94 179 ALA A CA 1
ATOM 1345 C C . ALA A 1 179 ? 14.564 9.474 1.798 1.00 79.94 179 ALA A C 1
ATOM 1347 O O . ALA A 1 179 ? 13.964 9.718 2.849 1.00 79.94 179 ALA A O 1
ATOM 1348 N N . ARG A 1 180 ? 15.794 8.937 1.807 1.00 82.50 180 ARG A N 1
ATOM 1349 C CA . ARG A 1 180 ? 16.603 8.707 3.021 1.00 82.50 180 ARG A CA 1
ATOM 1350 C C . ARG A 1 180 ? 17.322 9.966 3.523 1.00 82.50 180 ARG A C 1
ATOM 1352 O O . ARG A 1 180 ? 18.016 9.876 4.531 1.00 82.50 180 ARG A O 1
ATOM 1359 N N . GLY A 1 181 ? 17.181 11.108 2.848 1.00 82.75 181 GLY A N 1
ATOM 1360 C CA . GLY A 1 181 ? 17.904 12.344 3.161 1.00 82.75 181 GLY A CA 1
ATOM 1361 C C . GLY A 1 181 ? 19.359 12.354 2.675 1.00 82.75 181 GLY A C 1
ATOM 1362 O O . GLY A 1 181 ? 20.092 13.290 2.969 1.00 82.75 181 GLY A O 1
ATOM 1363 N N . LYS A 1 182 ? 19.795 11.340 1.912 1.00 89.12 182 LYS A N 1
ATOM 1364 C CA . LYS A 1 182 ? 21.143 11.264 1.324 1.00 89.12 182 LYS A CA 1
ATOM 1365 C C . LYS A 1 182 ? 21.153 11.957 -0.042 1.00 89.12 182 LYS A C 1
ATOM 1367 O O . LYS A 1 182 ? 21.325 11.305 -1.072 1.00 89.12 182 LYS A O 1
ATOM 1372 N N . THR A 1 183 ? 20.931 13.270 -0.053 1.00 87.31 183 THR A N 1
ATOM 1373 C CA . THR A 1 183 ? 20.787 14.076 -1.281 1.00 87.31 183 THR A CA 1
ATOM 1374 C C . THR A 1 183 ? 22.030 14.026 -2.169 1.00 87.31 183 THR A C 1
ATOM 1376 O O . THR A 1 183 ? 21.897 13.843 -3.375 1.00 87.31 183 THR A O 1
ATOM 1379 N N . VAL A 1 184 ? 23.230 14.076 -1.580 1.00 87.81 184 VAL A N 1
ATOM 1380 C CA . VAL A 1 184 ? 24.503 13.957 -2.315 1.00 87.81 184 VAL A CA 1
ATOM 1381 C C . VAL A 1 184 ? 24.605 12.608 -3.026 1.00 87.81 184 VAL A C 1
ATOM 1383 O O . VAL A 1 184 ? 24.885 12.562 -4.217 1.00 87.81 184 VAL A O 1
ATOM 1386 N N . LEU A 1 185 ? 24.303 11.502 -2.336 1.00 87.62 185 LEU A N 1
ATOM 1387 C CA . LEU A 1 185 ? 24.308 10.168 -2.945 1.00 87.62 185 LEU A CA 1
ATOM 1388 C C . LEU A 1 185 ? 23.252 10.044 -4.053 1.00 87.62 185 LEU A C 1
ATOM 1390 O O . LEU A 1 185 ? 23.510 9.431 -5.082 1.00 87.62 185 LEU A O 1
ATOM 1394 N N . ALA A 1 186 ? 22.068 10.626 -3.855 1.00 86.31 186 ALA A N 1
ATOM 1395 C CA . ALA A 1 186 ? 21.013 10.622 -4.864 1.00 86.31 186 ALA A CA 1
ATOM 1396 C C . ALA A 1 186 ? 21.435 11.369 -6.135 1.00 86.31 186 ALA A C 1
ATOM 1398 O O . ALA A 1 186 ? 21.215 10.859 -7.236 1.00 86.31 186 ALA A O 1
ATOM 1399 N N . LEU A 1 187 ? 22.078 12.531 -5.971 1.00 84.81 187 LEU A N 1
ATOM 1400 C CA . LEU A 1 187 ? 22.618 13.321 -7.071 1.00 84.81 187 LEU A CA 1
ATOM 1401 C C . LEU A 1 187 ? 23.746 12.568 -7.780 1.00 84.81 187 LEU A C 1
ATOM 1403 O O . LEU A 1 187 ? 23.713 12.475 -8.999 1.00 84.81 187 LEU A O 1
ATOM 1407 N N . LEU A 1 188 ? 24.671 11.956 -7.032 1.00 87.88 188 LEU A N 1
ATOM 1408 C CA . LEU A 1 188 ? 25.743 11.126 -7.593 1.00 87.88 188 LEU A CA 1
ATOM 1409 C C . LEU A 1 188 ? 25.200 9.949 -8.408 1.00 87.88 188 LEU A C 1
ATOM 1411 O O . LEU A 1 188 ? 25.712 9.664 -9.480 1.00 87.88 188 LEU A O 1
ATOM 1415 N N . LEU A 1 189 ? 24.149 9.273 -7.939 1.00 86.62 189 LEU A N 1
ATOM 1416 C CA . LEU A 1 189 ? 23.515 8.190 -8.699 1.00 86.62 189 LEU A CA 1
ATOM 1417 C C . LEU A 1 189 ? 22.813 8.714 -9.960 1.00 86.62 189 LEU A C 1
ATOM 1419 O O . LEU A 1 189 ? 22.900 8.088 -11.015 1.00 86.62 189 LEU A O 1
ATOM 1423 N N . ALA A 1 190 ? 22.144 9.865 -9.868 1.00 82.69 190 ALA A N 1
ATOM 1424 C CA . ALA A 1 190 ? 21.473 10.487 -11.006 1.00 82.69 190 ALA A CA 1
ATOM 1425 C C . ALA A 1 190 ? 22.465 10.980 -12.074 1.00 82.69 190 ALA A C 1
ATOM 1427 O O . ALA A 1 190 ? 22.157 10.894 -13.259 1.00 82.69 190 ALA A O 1
ATOM 1428 N N . THR A 1 191 ? 23.654 11.449 -11.677 1.00 79.88 191 THR A N 1
ATOM 1429 C CA . THR A 1 191 ? 24.718 11.891 -12.595 1.00 79.88 191 THR A CA 1
ATOM 1430 C C . THR A 1 191 ? 25.613 10.748 -13.079 1.00 79.88 191 THR A C 1
ATOM 1432 O O . THR A 1 191 ? 26.101 10.797 -14.205 1.00 79.88 191 THR A O 1
ATOM 1435 N N . ALA A 1 192 ? 25.792 9.682 -12.295 1.00 84.19 192 ALA A N 1
ATOM 1436 C CA . ALA A 1 192 ? 26.516 8.481 -12.718 1.00 84.19 192 ALA A CA 1
ATOM 1437 C C . ALA A 1 192 ? 25.763 7.693 -13.799 1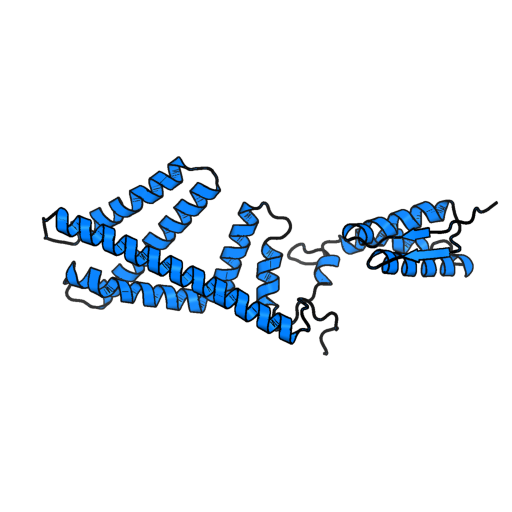.00 84.19 192 ALA A C 1
ATOM 1439 O O . ALA A 1 192 ? 26.393 7.057 -14.639 1.00 84.19 192 ALA A O 1
ATOM 1440 N N . LEU A 1 193 ? 24.427 7.747 -13.801 1.00 85.12 193 LEU A N 1
ATOM 1441 C CA . LEU A 1 193 ? 23.594 7.085 -14.804 1.00 85.12 193 LEU A CA 1
ATOM 1442 C C . LEU A 1 193 ? 23.923 7.516 -16.252 1.00 85.12 193 LEU A C 1
ATOM 1444 O O . LEU A 1 193 ? 24.232 6.636 -17.055 1.00 85.12 193 LEU A O 1
ATOM 1448 N N . PRO A 1 194 ? 23.906 8.815 -16.617 1.00 81.19 194 PRO A N 1
ATOM 1449 C CA . PRO A 1 194 ? 24.277 9.246 -17.961 1.00 81.19 194 PRO A CA 1
ATOM 1450 C C . PRO A 1 194 ? 25.731 8.947 -18.299 1.00 81.19 194 PRO A C 1
ATOM 1452 O O . PRO A 1 194 ? 26.000 8.569 -19.431 1.00 81.19 194 PRO A O 1
ATOM 1455 N N . LEU A 1 195 ? 26.651 9.033 -17.333 1.00 82.00 195 LEU A N 1
ATOM 1456 C CA . LEU A 1 195 ? 28.052 8.660 -17.545 1.00 82.00 195 LEU A CA 1
ATOM 1457 C C . LEU A 1 195 ? 28.205 7.171 -17.884 1.00 82.00 195 LEU A C 1
ATOM 1459 O O . LEU A 1 195 ? 28.921 6.845 -18.822 1.00 82.00 195 LEU A O 1
ATOM 1463 N N . LEU A 1 196 ? 27.513 6.279 -17.169 1.00 80.94 196 LEU A N 1
ATOM 1464 C CA . LEU A 1 196 ? 27.528 4.834 -17.427 1.00 80.94 196 LEU A CA 1
ATOM 1465 C C . LEU A 1 196 ? 26.920 4.470 -18.781 1.00 80.94 196 LEU A C 1
ATOM 1467 O O . LEU A 1 196 ? 27.458 3.621 -19.487 1.00 80.94 196 LEU A O 1
ATOM 1471 N N . VAL A 1 197 ? 25.800 5.099 -19.143 1.00 79.62 197 VAL A N 1
ATOM 1472 C CA . VAL A 1 197 ? 25.196 4.889 -20.463 1.00 79.62 197 VAL A CA 1
ATOM 1473 C C . VAL A 1 197 ? 26.155 5.402 -21.538 1.00 79.62 197 VAL A C 1
ATOM 1475 O O . VAL A 1 197 ? 26.477 4.661 -22.456 1.00 79.62 197 VAL A O 1
ATOM 1478 N N . PHE A 1 198 ? 26.697 6.611 -21.387 1.00 79.00 198 PHE A N 1
ATOM 1479 C CA . PHE A 1 198 ? 27.627 7.210 -22.346 1.00 79.00 198 PHE A CA 1
ATOM 1480 C C . PHE A 1 198 ? 28.898 6.371 -22.556 1.00 79.00 198 PHE A C 1
ATOM 1482 O O . PHE A 1 198 ? 29.283 6.124 -23.698 1.00 79.00 198 PHE A O 1
ATOM 1489 N N . THR A 1 199 ? 29.530 5.877 -21.484 1.00 76.12 199 THR A N 1
ATOM 1490 C CA . THR A 1 199 ? 30.717 5.009 -21.593 1.00 76.12 199 THR A CA 1
ATOM 1491 C C . THR A 1 199 ? 30.392 3.659 -22.221 1.00 76.12 199 THR A C 1
ATOM 1493 O O . THR A 1 199 ? 31.181 3.169 -23.028 1.00 76.12 199 THR A O 1
ATOM 1496 N N . ALA A 1 200 ? 29.228 3.077 -21.911 1.00 73.06 200 ALA A N 1
ATOM 1497 C CA . ALA A 1 200 ? 28.769 1.854 -22.558 1.00 73.06 200 ALA A CA 1
ATOM 1498 C C . ALA A 1 200 ? 28.568 2.059 -24.067 1.00 73.06 200 ALA A C 1
ATOM 1500 O O . ALA A 1 200 ? 28.989 1.211 -24.846 1.00 73.06 200 ALA A O 1
ATOM 1501 N N . LEU A 1 201 ? 27.994 3.192 -24.489 1.00 73.19 201 LEU A N 1
ATOM 1502 C CA . LEU A 1 201 ? 27.813 3.509 -25.909 1.00 73.19 201 LEU A CA 1
ATOM 1503 C C . LEU A 1 201 ? 29.150 3.762 -26.629 1.00 73.19 201 LEU A C 1
ATOM 1505 O O . LEU A 1 201 ? 29.328 3.285 -27.748 1.00 73.19 201 LEU A O 1
ATOM 1509 N N . ILE A 1 202 ? 30.114 4.437 -25.990 1.00 72.94 202 ILE A N 1
ATOM 1510 C CA . ILE A 1 202 ? 31.477 4.588 -26.537 1.00 72.94 202 ILE A CA 1
ATOM 1511 C C . ILE A 1 202 ? 32.128 3.221 -26.749 1.00 72.94 202 ILE A C 1
ATOM 1513 O O . ILE A 1 202 ? 32.664 2.957 -27.816 1.00 72.94 202 ILE A O 1
ATOM 1517 N N . ALA A 1 203 ? 32.075 2.342 -25.747 1.00 70.25 203 ALA A N 1
ATOM 1518 C CA . ALA A 1 203 ? 32.704 1.024 -25.833 1.00 70.25 203 ALA A CA 1
ATOM 1519 C C . ALA A 1 203 ? 32.079 0.133 -26.918 1.00 70.25 203 ALA A C 1
ATOM 1521 O O . ALA A 1 203 ? 32.713 -0.811 -27.388 1.00 70.25 203 ALA A O 1
ATOM 1522 N N . ALA A 1 204 ? 30.830 0.408 -27.286 1.00 69.44 204 ALA A N 1
ATOM 1523 C CA . ALA A 1 204 ? 30.070 -0.409 -28.210 1.00 69.44 204 ALA A CA 1
ATOM 1524 C C . ALA A 1 204 ? 30.173 0.091 -29.667 1.00 69.44 204 ALA A C 1
ATOM 1526 O O . ALA A 1 204 ? 29.959 -0.684 -30.596 1.00 69.44 204 ALA A O 1
ATOM 1527 N N . THR A 1 205 ? 30.547 1.352 -29.898 1.00 69.38 205 THR A N 1
ATOM 1528 C CA . THR A 1 205 ? 30.574 1.949 -31.243 1.00 69.38 205 THR A CA 1
ATOM 1529 C C . THR A 1 205 ? 31.983 2.258 -31.732 1.00 69.38 205 THR A C 1
ATOM 1531 O O . THR A 1 205 ? 32.870 2.599 -30.960 1.00 69.38 205 THR A O 1
ATOM 1534 N N . ALA A 1 206 ? 32.187 2.172 -33.049 1.00 65.19 206 ALA A N 1
ATOM 1535 C CA . ALA A 1 206 ? 33.393 2.682 -33.706 1.00 65.19 206 ALA A CA 1
ATOM 1536 C C . ALA A 1 206 ? 33.269 4.174 -34.094 1.00 65.19 206 ALA A C 1
ATOM 1538 O O . ALA A 1 206 ? 34.183 4.727 -34.705 1.00 65.19 206 ALA A O 1
ATOM 1539 N N . ASP A 1 207 ? 32.136 4.818 -33.781 1.00 63.16 207 ASP A N 1
ATOM 1540 C CA . ASP A 1 207 ? 31.860 6.221 -34.110 1.00 63.16 207 ASP A CA 1
ATOM 1541 C C . ASP A 1 207 ? 32.516 7.147 -33.071 1.00 63.16 207 ASP A C 1
ATOM 1543 O O . ASP A 1 207 ? 32.384 6.959 -31.863 1.00 63.16 207 ASP A O 1
ATOM 1547 N N . SER A 1 208 ? 33.237 8.162 -33.544 1.00 62.09 208 SER A N 1
ATOM 1548 C CA . SER A 1 208 ? 34.004 9.100 -32.717 1.00 62.09 208 SER A CA 1
ATOM 1549 C C . SER A 1 208 ? 33.293 10.438 -32.495 1.00 62.09 208 SER A C 1
ATOM 1551 O O . SER A 1 208 ? 33.813 11.312 -31.791 1.00 62.09 208 SER A O 1
ATOM 1553 N N . SER A 1 209 ? 32.096 10.634 -33.066 1.00 80.88 209 SER A N 1
ATOM 1554 C CA . SER A 1 209 ? 31.354 11.883 -32.890 1.00 80.88 209 SER A CA 1
ATOM 1555 C C . SER A 1 209 ? 30.733 11.980 -31.490 1.00 80.88 209 SER A C 1
ATOM 1557 O O . SER A 1 209 ? 29.612 11.528 -31.240 1.00 80.88 209 SER A O 1
ATOM 1559 N N . PHE A 1 210 ? 31.442 12.657 -30.580 1.00 78.12 210 PHE A N 1
ATOM 1560 C CA . PHE A 1 210 ? 30.979 12.962 -29.218 1.00 78.12 210 PHE A CA 1
ATOM 1561 C C . PHE A 1 210 ? 29.567 13.569 -29.176 1.00 78.12 210 PHE A C 1
ATOM 1563 O O . PHE A 1 210 ? 28.784 13.251 -28.282 1.00 78.12 210 PHE A O 1
ATOM 1570 N N . LEU A 1 211 ? 29.219 14.414 -30.155 1.00 79.19 211 LEU A N 1
ATOM 1571 C CA . LEU A 1 211 ? 27.910 15.069 -30.219 1.00 79.19 211 LEU A CA 1
ATOM 1572 C C . LEU A 1 211 ? 26.773 14.065 -30.466 1.00 79.19 211 LEU A C 1
ATOM 1574 O O . LEU A 1 211 ? 25.723 14.149 -29.827 1.00 79.19 211 LEU A O 1
ATOM 1578 N N . ARG A 1 212 ? 26.989 13.094 -31.365 1.00 77.94 212 ARG A N 1
ATOM 1579 C CA . ARG A 1 212 ? 26.010 12.036 -31.657 1.00 77.94 212 ARG A CA 1
ATOM 1580 C C . ARG A 1 212 ? 25.834 11.113 -30.457 1.00 77.94 212 ARG A C 1
ATOM 1582 O O . ARG A 1 212 ? 24.704 10.882 -30.035 1.00 77.94 212 ARG A O 1
ATOM 1589 N N . LEU A 1 213 ? 26.934 10.655 -29.858 1.00 78.38 213 LEU A N 1
ATOM 1590 C CA . LEU A 1 213 ? 26.909 9.804 -28.661 1.00 78.38 213 LEU A CA 1
ATOM 1591 C C . LEU A 1 213 ? 26.206 10.483 -27.476 1.00 78.38 213 LEU A C 1
ATOM 1593 O O . LEU A 1 213 ? 25.426 9.850 -26.757 1.00 78.38 213 LEU A O 1
ATOM 1597 N N . GLY A 1 214 ? 26.425 11.791 -27.305 1.00 80.38 214 GLY A N 1
ATOM 1598 C CA . GLY A 1 214 ? 25.731 12.595 -26.301 1.00 80.38 214 GLY A CA 1
ATOM 1599 C C . GLY A 1 214 ? 24.223 12.644 -26.549 1.00 80.38 214 GLY A C 1
ATOM 1600 O O . GLY A 1 214 ? 23.441 12.382 -25.632 1.00 80.38 214 GLY A O 1
ATOM 1601 N N . ALA A 1 215 ? 23.806 12.895 -27.794 1.00 81.62 215 ALA A N 1
ATOM 1602 C CA . ALA A 1 215 ? 22.393 12.920 -28.172 1.00 81.62 215 ALA A CA 1
ATOM 1603 C C . ALA A 1 215 ? 21.698 11.565 -27.935 1.00 81.62 215 ALA A C 1
ATOM 1605 O O . ALA A 1 215 ? 20.610 11.532 -27.355 1.00 81.62 215 ALA A O 1
ATOM 1606 N N . TYR A 1 216 ? 22.340 10.447 -28.295 1.00 81.56 216 TYR A N 1
ATOM 1607 C CA . TYR A 1 216 ? 21.809 9.100 -28.038 1.00 81.56 216 TYR A CA 1
ATOM 1608 C C . TYR A 1 216 ? 21.696 8.781 -26.545 1.00 81.56 216 TYR A C 1
ATOM 1610 O O . TYR A 1 216 ? 20.693 8.207 -26.115 1.00 81.56 216 TYR A O 1
ATOM 1618 N N . THR A 1 217 ? 22.681 9.187 -25.740 1.00 83.44 217 THR A N 1
ATOM 1619 C CA . THR A 1 217 ? 22.653 8.999 -24.279 1.00 83.44 217 THR A CA 1
ATOM 1620 C C . THR A 1 217 ? 21.470 9.730 -23.657 1.00 83.44 217 THR A C 1
ATOM 1622 O O . THR A 1 217 ? 20.679 9.132 -22.923 1.00 83.44 217 THR A O 1
ATOM 1625 N N . VAL A 1 218 ? 21.317 11.018 -23.983 1.00 84.81 218 VAL A N 1
ATOM 1626 C CA . VAL A 1 218 ? 20.215 11.843 -23.474 1.00 84.81 218 VAL A CA 1
ATOM 1627 C C . VAL A 1 218 ? 18.871 11.290 -23.947 1.00 84.81 218 VAL A C 1
ATOM 1629 O O . VAL A 1 218 ? 17.965 11.135 -23.129 1.00 84.81 218 VAL A O 1
ATOM 1632 N N . GLY A 1 219 ? 18.753 10.927 -25.229 1.00 84.38 219 GLY A N 1
ATOM 1633 C CA . GLY A 1 219 ? 17.538 10.348 -25.804 1.00 84.38 219 GLY A CA 1
ATOM 1634 C C . GLY A 1 219 ? 17.123 9.037 -25.131 1.00 84.38 219 GLY A C 1
ATOM 1635 O O . GLY A 1 219 ? 15.978 8.906 -24.702 1.00 84.38 219 GLY A O 1
ATOM 1636 N N . THR A 1 220 ? 18.063 8.104 -24.951 1.00 83.94 220 THR A N 1
ATOM 1637 C CA . THR A 1 220 ? 17.812 6.799 -24.309 1.00 83.94 220 THR A CA 1
ATOM 1638 C C . THR A 1 220 ? 17.310 6.970 -22.875 1.00 83.94 220 THR A C 1
ATOM 1640 O O . THR A 1 220 ? 16.335 6.333 -22.465 1.00 83.94 220 THR A O 1
ATOM 1643 N N . ILE A 1 221 ? 17.938 7.866 -22.109 1.00 85.75 221 ILE A N 1
ATOM 1644 C CA . ILE A 1 221 ? 17.540 8.144 -20.724 1.00 85.75 221 ILE A CA 1
ATOM 1645 C C . ILE A 1 221 ? 16.173 8.823 -20.685 1.00 85.75 221 ILE A C 1
ATOM 1647 O O . ILE A 1 221 ? 15.300 8.377 -19.943 1.00 85.75 221 ILE A O 1
ATOM 1651 N N . ALA A 1 222 ? 15.960 9.860 -21.499 1.00 88.31 222 ALA A N 1
ATOM 1652 C CA . ALA A 1 222 ? 14.703 10.599 -21.532 1.00 88.31 222 ALA A CA 1
ATOM 1653 C C . ALA A 1 222 ? 13.517 9.691 -21.890 1.00 88.31 222 ALA A C 1
ATOM 1655 O O . ALA A 1 222 ? 12.521 9.670 -21.164 1.00 88.31 222 ALA A O 1
ATOM 1656 N N . VAL A 1 223 ? 13.644 8.887 -22.952 1.00 89.19 223 VAL A N 1
ATOM 1657 C CA . VAL A 1 223 ? 12.607 7.932 -23.378 1.00 89.19 223 VAL A CA 1
ATOM 1658 C C . VAL A 1 223 ? 12.327 6.907 -22.280 1.00 89.19 223 VAL A C 1
ATOM 1660 O O . VAL A 1 223 ? 11.165 6.662 -21.955 1.00 89.19 223 VAL A O 1
ATOM 1663 N N . THR A 1 224 ? 13.369 6.357 -21.650 1.00 87.62 224 THR A N 1
ATOM 1664 C CA . THR A 1 224 ? 13.195 5.361 -20.582 1.00 87.62 224 THR A CA 1
ATOM 1665 C C . THR A 1 224 ? 12.508 5.956 -19.351 1.00 87.62 224 THR A C 1
ATOM 1667 O O . THR A 1 224 ? 11.616 5.323 -18.787 1.00 87.62 224 THR A O 1
ATOM 1670 N N . LEU A 1 225 ? 12.869 7.175 -18.939 1.00 89.56 225 LEU A N 1
ATOM 1671 C CA . LEU A 1 225 ? 12.247 7.849 -17.794 1.00 89.56 225 LEU A CA 1
ATOM 1672 C C . LEU A 1 225 ? 10.779 8.207 -18.062 1.00 89.56 225 LEU A C 1
ATOM 1674 O O . LEU A 1 225 ? 9.927 7.970 -17.203 1.00 89.56 225 LEU A O 1
ATOM 1678 N N . LEU A 1 226 ? 10.463 8.723 -19.255 1.00 91.44 226 LEU A N 1
ATOM 1679 C CA . LEU A 1 226 ? 9.081 9.000 -19.663 1.00 91.44 226 LEU A CA 1
ATOM 1680 C C . LEU A 1 226 ? 8.247 7.716 -19.693 1.00 91.44 226 LEU A C 1
ATOM 1682 O O . LEU A 1 226 ? 7.127 7.685 -19.178 1.00 91.44 226 LEU A O 1
ATOM 1686 N N . TYR A 1 227 ? 8.815 6.637 -20.231 1.00 91.75 227 TYR A N 1
ATOM 1687 C CA . TYR A 1 227 ? 8.167 5.334 -20.259 1.00 91.75 227 TYR A CA 1
ATOM 1688 C C . TYR A 1 227 ? 7.918 4.779 -18.846 1.00 91.75 227 TYR A C 1
ATOM 1690 O O . TYR A 1 227 ? 6.807 4.346 -18.534 1.00 91.75 227 TYR A O 1
ATOM 1698 N N . GLN A 1 228 ? 8.905 4.860 -17.948 1.00 89.75 228 GLN A N 1
ATOM 1699 C CA . GLN A 1 228 ? 8.742 4.481 -16.539 1.00 89.75 228 GLN A CA 1
ATOM 1700 C C . GLN A 1 228 ? 7.635 5.292 -15.854 1.00 89.75 228 GLN A C 1
ATOM 1702 O O . GLN A 1 228 ? 6.807 4.718 -15.145 1.00 89.75 228 GLN A O 1
ATOM 1707 N N . ALA A 1 229 ? 7.578 6.608 -16.082 1.00 90.44 229 ALA A N 1
ATOM 1708 C CA . ALA A 1 229 ? 6.527 7.466 -15.539 1.00 90.44 229 ALA A CA 1
ATOM 1709 C C . ALA A 1 229 ? 5.132 7.072 -16.061 1.00 90.44 229 ALA A C 1
ATOM 1711 O O . ALA A 1 229 ? 4.174 7.020 -15.279 1.00 90.44 229 ALA A O 1
ATOM 1712 N N . ALA A 1 230 ? 5.019 6.726 -17.348 1.00 92.06 230 ALA A N 1
ATOM 1713 C CA . ALA A 1 230 ? 3.780 6.235 -17.948 1.00 92.06 230 ALA A CA 1
ATOM 1714 C C . ALA A 1 230 ? 3.336 4.897 -17.332 1.00 92.06 230 ALA A C 1
ATOM 1716 O O . ALA A 1 230 ? 2.178 4.760 -16.929 1.00 92.06 230 ALA A O 1
ATOM 1717 N N . VAL A 1 231 ? 4.255 3.936 -17.174 1.00 91.38 231 VAL A N 1
ATOM 1718 C CA . VAL A 1 231 ? 3.971 2.635 -16.539 1.00 91.3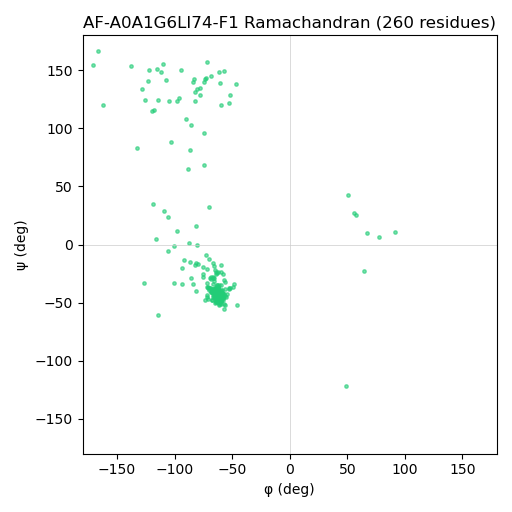8 231 VAL A CA 1
ATOM 1719 C C . VAL A 1 231 ? 3.553 2.812 -15.078 1.00 91.38 231 VAL A C 1
ATOM 1721 O O . VAL A 1 231 ? 2.553 2.230 -14.653 1.00 91.38 231 VAL A O 1
ATOM 1724 N N . CYS A 1 232 ? 4.261 3.644 -14.312 1.00 90.12 232 CYS A N 1
ATOM 1725 C CA . CYS A 1 232 ? 3.905 3.959 -12.927 1.00 90.12 232 CYS A CA 1
ATOM 1726 C C . CYS A 1 232 ? 2.497 4.560 -12.829 1.00 90.12 232 CYS A C 1
ATOM 1728 O O . CYS A 1 232 ? 1.680 4.089 -12.035 1.00 90.12 232 CYS A O 1
ATOM 1730 N N . THR A 1 233 ? 2.188 5.547 -13.673 1.00 92.25 233 THR A N 1
ATOM 1731 C CA . THR A 1 233 ? 0.860 6.178 -13.729 1.00 92.25 233 THR A CA 1
ATOM 1732 C C . THR A 1 233 ? -0.226 5.162 -14.084 1.00 92.25 233 THR A C 1
ATOM 1734 O O . THR A 1 233 ? -1.271 5.124 -13.432 1.00 92.25 233 THR A O 1
ATOM 1737 N N . ALA A 1 234 ? 0.032 4.285 -15.058 1.00 92.69 234 ALA A N 1
ATOM 1738 C CA . ALA A 1 234 ? -0.897 3.230 -15.446 1.00 92.69 234 ALA A CA 1
ATOM 1739 C C . ALA A 1 234 ? -1.158 2.239 -14.299 1.00 92.69 234 ALA A C 1
ATOM 1741 O O . ALA A 1 234 ? -2.313 1.923 -14.023 1.00 92.69 234 ALA A O 1
ATOM 1742 N N . ILE A 1 235 ? -0.117 1.793 -13.584 1.00 92.94 235 ILE A N 1
ATOM 1743 C CA . ILE A 1 235 ? -0.253 0.886 -12.430 1.00 92.94 235 ILE A CA 1
ATOM 1744 C C . ILE A 1 235 ? -1.096 1.527 -11.324 1.00 92.94 235 ILE A C 1
ATOM 1746 O O . ILE A 1 235 ? -2.003 0.880 -10.793 1.00 92.94 235 ILE A O 1
ATOM 1750 N N . VAL A 1 236 ? -0.837 2.795 -10.993 1.00 92.75 236 VAL A N 1
ATOM 1751 C CA . VAL A 1 236 ? -1.625 3.533 -9.993 1.00 92.75 236 VAL A CA 1
ATOM 1752 C C . VAL A 1 236 ? -3.080 3.675 -10.449 1.00 92.75 236 VAL A C 1
ATOM 1754 O O . VAL A 1 236 ? -3.997 3.406 -9.670 1.00 92.75 236 VAL A O 1
ATOM 1757 N N . GLY A 1 237 ? -3.309 4.008 -11.722 1.00 94.88 237 GLY A N 1
ATOM 1758 C CA . GLY A 1 237 ? -4.648 4.092 -12.308 1.00 94.88 237 GLY A CA 1
ATOM 1759 C C . GLY A 1 237 ? -5.398 2.757 -12.279 1.00 94.88 237 GLY A C 1
ATOM 1760 O O . GLY A 1 237 ? -6.567 2.706 -11.887 1.00 94.88 237 GLY A O 1
ATOM 1761 N N . PHE A 1 238 ? -4.730 1.651 -12.619 1.00 95.00 238 PHE A N 1
ATOM 1762 C CA . PHE A 1 238 ? -5.309 0.310 -12.527 1.00 95.00 238 PHE A CA 1
ATOM 1763 C C . PHE A 1 238 ? -5.616 -0.085 -11.084 1.00 95.00 238 PHE A C 1
ATOM 1765 O O . PHE A 1 238 ? -6.686 -0.646 -10.829 1.00 95.00 238 PHE A O 1
ATOM 1772 N N . PHE A 1 239 ? -4.737 0.244 -10.132 1.00 95.88 239 PHE A N 1
ATOM 1773 C CA . PHE A 1 239 ? -4.984 0.027 -8.707 1.00 95.88 239 PHE A CA 1
ATOM 1774 C C . PHE A 1 239 ? -6.225 0.777 -8.231 1.00 95.88 239 PHE A C 1
ATOM 1776 O O . PHE A 1 239 ? -7.128 0.147 -7.684 1.00 95.88 239 PHE A O 1
ATOM 1783 N N . ALA A 1 240 ? -6.322 2.078 -8.511 1.00 95.69 240 ALA A N 1
ATOM 1784 C CA . ALA A 1 240 ? -7.475 2.887 -8.127 1.00 95.69 240 ALA A CA 1
ATOM 1785 C C . ALA A 1 240 ? -8.775 2.374 -8.770 1.00 95.69 240 ALA A C 1
ATOM 1787 O O . ALA A 1 240 ? -9.771 2.158 -8.080 1.00 95.69 240 ALA A O 1
ATOM 1788 N N . ARG A 1 241 ? -8.762 2.097 -10.080 1.00 96.31 241 ARG A N 1
ATOM 1789 C CA . ARG A 1 241 ? -9.946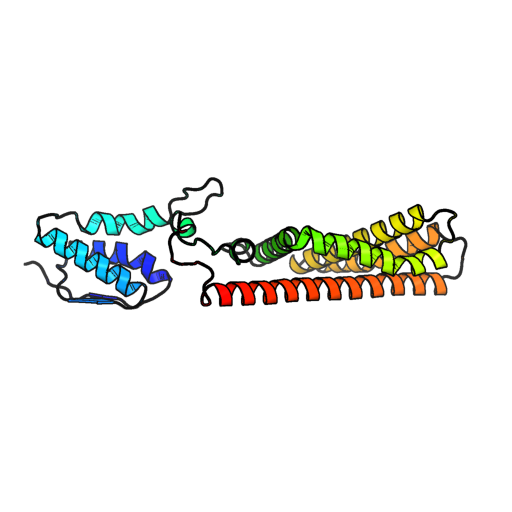 1.614 -10.810 1.00 96.31 241 ARG A CA 1
ATOM 1790 C C . ARG A 1 241 ? -10.419 0.248 -10.315 1.00 96.31 241 ARG A C 1
ATOM 1792 O O . ARG A 1 241 ? -11.622 0.033 -10.178 1.00 96.31 241 ARG A O 1
ATOM 1799 N N . SER A 1 242 ? -9.497 -0.685 -10.080 1.00 95.25 242 SER A N 1
ATOM 1800 C CA . SER A 1 242 ? -9.838 -2.021 -9.574 1.00 95.25 242 SER A CA 1
ATOM 1801 C C . SER A 1 242 ? -10.293 -1.983 -8.115 1.00 95.25 242 SER A C 1
ATOM 1803 O O . SER A 1 242 ? -11.240 -2.690 -7.776 1.00 95.25 242 SER A O 1
ATOM 1805 N N . LEU A 1 243 ? -9.697 -1.117 -7.289 1.00 95.88 243 LEU A N 1
ATOM 1806 C CA . LEU A 1 243 ? -10.138 -0.886 -5.915 1.00 95.88 243 LEU A CA 1
ATOM 1807 C C . LEU A 1 243 ? -11.566 -0.339 -5.888 1.00 95.88 243 LEU A C 1
ATOM 1809 O O . LEU A 1 243 ? -12.418 -0.922 -5.232 1.00 95.88 243 LEU A O 1
ATOM 1813 N N . LEU A 1 244 ? -11.849 0.727 -6.642 1.00 95.75 244 LEU A N 1
ATOM 1814 C CA . LEU A 1 244 ? -13.180 1.342 -6.696 1.00 95.75 244 LEU A CA 1
ATOM 1815 C C . LEU A 1 244 ? -14.249 0.363 -7.186 1.00 95.75 244 LEU A C 1
ATOM 1817 O O . LEU A 1 244 ? -15.315 0.270 -6.587 1.00 95.75 244 LEU A O 1
ATOM 1821 N N . ARG A 1 245 ? -13.950 -0.422 -8.229 1.00 94.81 245 ARG A N 1
ATOM 1822 C CA . ARG A 1 245 ? -14.853 -1.487 -8.692 1.00 94.81 245 ARG A CA 1
ATOM 1823 C C . ARG A 1 245 ? -15.119 -2.527 -7.606 1.00 94.81 245 ARG A C 1
ATOM 1825 O O . ARG A 1 245 ? -16.266 -2.915 -7.416 1.00 94.81 245 ARG A O 1
ATOM 1832 N N . GLY A 1 246 ? -14.076 -2.961 -6.899 1.00 92.50 246 GLY A N 1
ATOM 1833 C CA . GLY A 1 246 ? -14.204 -3.918 -5.803 1.00 92.50 246 GLY A CA 1
ATOM 1834 C C . GLY A 1 246 ? -15.000 -3.361 -4.621 1.00 92.50 246 GLY A C 1
ATOM 1835 O O . GLY A 1 246 ? -15.849 -4.066 -4.085 1.00 92.50 246 GLY A O 1
ATOM 1836 N N . LEU A 1 247 ? -14.790 -2.086 -4.277 1.00 92.56 247 LEU A N 1
ATOM 1837 C CA . LEU A 1 247 ? -15.556 -1.375 -3.254 1.00 92.56 247 LEU A CA 1
ATOM 1838 C C . LEU A 1 247 ? -17.030 -1.257 -3.648 1.00 92.56 247 LEU A C 1
ATOM 1840 O O . LEU A 1 247 ? -17.886 -1.595 -2.842 1.00 92.56 247 LEU A O 1
ATOM 1844 N N . HIS A 1 248 ? -17.347 -0.848 -4.880 1.00 92.81 248 HIS A N 1
ATOM 1845 C CA . HIS A 1 248 ? -18.737 -0.785 -5.354 1.00 92.81 248 HIS A CA 1
ATOM 1846 C C . HIS A 1 248 ? -19.417 -2.158 -5.295 1.00 92.81 248 HIS A C 1
ATOM 1848 O O . HIS A 1 248 ? -20.555 -2.259 -4.845 1.00 92.81 248 HIS A O 1
ATOM 1854 N N . GLY A 1 249 ? -18.699 -3.218 -5.680 1.00 88.19 249 GLY A N 1
ATOM 1855 C CA . GLY A 1 249 ? -19.185 -4.595 -5.571 1.00 88.19 249 GLY A CA 1
ATOM 1856 C C . GLY A 1 249 ? -19.361 -5.095 -4.131 1.00 88.19 249 GLY A C 1
ATOM 1857 O O . GLY A 1 249 ? -20.042 -6.091 -3.930 1.00 88.19 249 GLY A O 1
ATOM 1858 N N . ASN A 1 250 ? -18.777 -4.413 -3.140 1.00 88.81 250 ASN A N 1
ATOM 1859 C CA . ASN A 1 250 ? -18.888 -4.730 -1.713 1.00 88.81 250 ASN A CA 1
ATOM 1860 C C . ASN A 1 250 ? -19.526 -3.573 -0.915 1.00 88.81 250 ASN A C 1
ATOM 1862 O O . ASN A 1 250 ? -19.121 -3.293 0.212 1.00 88.81 250 ASN A O 1
ATOM 1866 N N . HIS A 1 251 ? -20.484 -2.854 -1.512 1.00 89.12 251 HIS A N 1
ATOM 1867 C CA . HIS A 1 251 ? -21.239 -1.770 -0.860 1.00 89.12 251 HIS A CA 1
ATOM 1868 C C . HIS A 1 251 ? -20.359 -0.712 -0.165 1.00 89.12 251 HIS A C 1
ATOM 1870 O O . HIS A 1 251 ? -20.649 -0.264 0.941 1.00 89.12 251 HIS A O 1
ATOM 1876 N N . TYR A 1 252 ? -19.270 -0.315 -0.825 1.00 88.75 252 TYR A N 1
ATOM 1877 C CA . TYR A 1 252 ? -18.261 0.644 -0.358 1.00 88.75 252 TYR A CA 1
ATOM 1878 C C . TYR A 1 252 ? -17.412 0.186 0.846 1.00 88.75 252 TYR A C 1
ATOM 1880 O O . TYR A 1 252 ? -16.629 0.975 1.378 1.00 88.75 252 TYR A O 1
ATOM 1888 N N . GLY A 1 253 ? -17.489 -1.087 1.246 1.00 88.12 253 GLY A N 1
ATOM 1889 C CA . GLY A 1 253 ? -16.663 -1.675 2.304 1.00 88.12 253 GLY A CA 1
ATOM 1890 C C . GLY A 1 253 ? -15.404 -2.377 1.785 1.00 88.12 253 GLY A C 1
ATOM 1891 O O . GLY A 1 253 ? -15.397 -2.961 0.703 1.00 88.12 253 GLY A O 1
ATOM 1892 N N . LEU A 1 254 ? -14.333 -2.394 2.587 1.00 90.12 254 LEU A N 1
ATOM 1893 C CA . LEU A 1 254 ? -13.167 -3.268 2.350 1.00 90.12 254 LEU A CA 1
ATOM 1894 C C . LEU A 1 254 ? -13.375 -4.681 2.908 1.00 90.12 254 LEU A C 1
ATOM 1896 O O . LEU A 1 254 ? -12.880 -5.654 2.344 1.00 90.12 254 LEU A O 1
ATOM 1900 N N . CYS A 1 255 ? -14.093 -4.778 4.024 1.00 89.50 255 CYS A N 1
ATOM 1901 C CA . CYS A 1 255 ? -14.459 -6.028 4.677 1.00 89.50 255 CYS A CA 1
ATOM 1902 C C . CYS A 1 255 ? -15.952 -6.267 4.453 1.00 89.50 255 CYS A C 1
ATOM 1904 O O . CYS A 1 255 ? -16.726 -5.310 4.453 1.00 89.50 255 CYS A O 1
ATOM 1906 N N . SER A 1 256 ? -16.357 -7.514 4.231 1.00 74.25 256 SER A N 1
ATOM 1907 C CA . SER A 1 256 ? -17.755 -7.845 3.930 1.00 74.25 256 SER A CA 1
ATOM 1908 C C . SER A 1 256 ? -18.672 -7.715 5.146 1.00 74.25 256 SER A C 1
ATOM 1910 O O . SER A 1 256 ? -19.880 -7.619 4.964 1.00 74.25 256 SER A O 1
ATOM 1912 N N . GLY A 1 257 ? -18.143 -7.754 6.381 1.00 63.88 257 GLY A N 1
ATOM 1913 C CA . GLY A 1 257 ? -18.926 -7.788 7.634 1.00 63.88 257 GLY A CA 1
ATOM 1914 C C . GLY A 1 257 ? -19.775 -9.059 7.813 1.00 63.88 257 GLY A C 1
ATOM 1915 O O . GLY A 1 257 ? -20.093 -9.447 8.929 1.00 63.88 257 GLY A O 1
ATOM 1916 N N . ARG A 1 258 ? -20.089 -9.723 6.702 1.00 55.56 258 ARG A N 1
ATOM 1917 C CA . ARG A 1 258 ? -20.665 -11.046 6.541 1.00 55.56 258 ARG A CA 1
ATOM 1918 C C . ARG A 1 258 ? -19.562 -12.080 6.754 1.00 55.56 258 ARG A C 1
ATOM 1920 O O . ARG A 1 258 ? -18.494 -11.962 6.140 1.00 55.56 258 ARG A O 1
ATOM 1927 N N . THR A 1 259 ? -19.817 -13.059 7.621 1.00 52.34 259 THR A N 1
ATOM 1928 C CA . THR A 1 259 ? -19.080 -14.328 7.630 1.00 52.34 259 THR A CA 1
ATOM 1929 C C . THR A 1 259 ? -18.985 -14.837 6.191 1.00 52.34 259 THR A C 1
ATOM 1931 O O . THR A 1 259 ? -19.958 -14.672 5.452 1.00 52.34 259 THR A O 1
ATOM 1934 N N . PRO A 1 260 ? -17.832 -15.370 5.747 1.00 44.88 260 PRO A N 1
ATOM 1935 C CA . PRO A 1 260 ? -17.781 -16.062 4.467 1.00 44.88 260 PRO A CA 1
ATOM 1936 C C . PRO A 1 260 ? -18.890 -17.113 4.496 1.00 44.88 260 PRO A C 1
ATOM 1938 O O . PRO A 1 260 ? -18.939 -17.889 5.445 1.00 44.88 260 PRO A O 1
ATOM 1941 N N . ASP A 1 261 ? -19.824 -17.050 3.548 1.00 49.19 261 ASP A N 1
ATOM 1942 C CA . ASP A 1 261 ? -20.764 -18.146 3.355 1.00 49.19 261 ASP A CA 1
ATOM 1943 C C . ASP A 1 261 ? -19.896 -19.382 3.026 1.00 49.19 261 ASP A C 1
ATOM 1945 O O . ASP A 1 261 ? -19.066 -19.309 2.110 1.00 49.19 261 ASP A O 1
ATOM 1949 N N . ASP A 1 262 ? -20.000 -20.421 3.864 1.00 43.16 262 ASP A N 1
ATOM 1950 C CA . ASP A 1 262 ? -19.332 -21.723 3.709 1.00 43.16 262 ASP A CA 1
ATOM 1951 C C . ASP A 1 262 ? -19.733 -22.414 2.393 1.00 43.16 262 ASP A C 1
ATOM 1953 O O . ASP A 1 262 ? -20.931 -22.349 2.020 1.00 43.16 262 ASP A O 1
#

Nearest PDB structures (foldseek):
  2yfb-assembly1_A  TM=2.142E-01  e=7.016E+00  Pseudomonas putida KT2440
  7p3r-assembly1_C  TM=1.789E-01  e=3.810E+00  Vibrio cholerae O1 biovar El Tor str. N16961

Radius of gyration: 29.69 Å; Cα contacts (8 Å, |Δi|>4): 249; chains: 1; bounding box: 63×37×87 Å